Protein AF-A0AAW0HVF6-F1 (afdb_monomer_lite)

Radius of gyration: 70.07 Å; chains: 1; bounding box: 119×66×220 Å

InterPro domains:
  IPR039341 Cilia- and flagella-associated protein 99 [PTHR34649] (1-252)

Structure (mmCIF, N/CA/C/O backbone):
data_AF-A0AAW0HVF6-F1
#
_entry.id   AF-A0AAW0HVF6-F1
#
loop_
_atom_site.group_PDB
_atom_site.id
_atom_site.type_symbol
_atom_site.label_atom_id
_atom_site.label_alt_id
_atom_site.label_comp_id
_atom_site.label_asym_id
_atom_site.label_entity_id
_atom_site.label_seq_id
_atom_site.pdbx_PDB_ins_code
_atom_site.Cartn_x
_atom_site.Cartn_y
_atom_site.Cartn_z
_atom_site.occupancy
_atom_site.B_iso_or_equiv
_atom_site.auth_seq_id
_atom_site.auth_comp_id
_atom_site.auth_asym_id
_atom_site.auth_atom_id
_atom_site.pdbx_PDB_model_num
ATOM 1 N N . MET A 1 1 ? -66.144 9.050 128.303 1.00 59.97 1 MET A N 1
ATOM 2 C CA . MET A 1 1 ? -66.625 10.059 127.330 1.00 59.97 1 MET A CA 1
ATOM 3 C C . MET A 1 1 ? -65.472 10.768 126.613 1.00 59.97 1 MET A C 1
ATOM 5 O O . MET A 1 1 ? -65.444 10.708 125.393 1.00 59.97 1 MET A O 1
ATOM 9 N N . LEU A 1 2 ? -64.488 11.351 127.316 1.00 61.81 2 LEU A N 1
ATOM 10 C CA . LEU A 1 2 ? -63.372 12.099 126.693 1.00 61.81 2 LEU A CA 1
ATOM 11 C C . LEU A 1 2 ? -62.472 11.258 125.759 1.00 61.81 2 LEU A C 1
ATOM 13 O O . LEU A 1 2 ? -62.204 11.670 124.636 1.00 61.81 2 LEU A O 1
ATOM 17 N N . GLN A 1 3 ? -62.132 10.023 126.143 1.00 63.91 3 GLN A N 1
ATOM 18 C CA . GLN A 1 3 ? -61.304 9.119 125.321 1.00 63.91 3 GLN A CA 1
ATOM 19 C C . GLN A 1 3 ? -61.945 8.713 123.977 1.00 63.91 3 GLN A C 1
ATOM 21 O O . GLN A 1 3 ? -61.245 8.320 123.051 1.00 63.91 3 GLN A O 1
ATOM 26 N N . CYS A 1 4 ? -63.276 8.777 123.848 1.00 67.44 4 CYS A N 1
ATOM 27 C CA . CYS A 1 4 ? -63.966 8.465 122.590 1.00 67.44 4 CYS A CA 1
ATOM 28 C C . CYS A 1 4 ? -63.960 9.654 121.618 1.00 67.44 4 CYS A C 1
ATOM 30 O O . CYS A 1 4 ? -63.909 9.451 120.40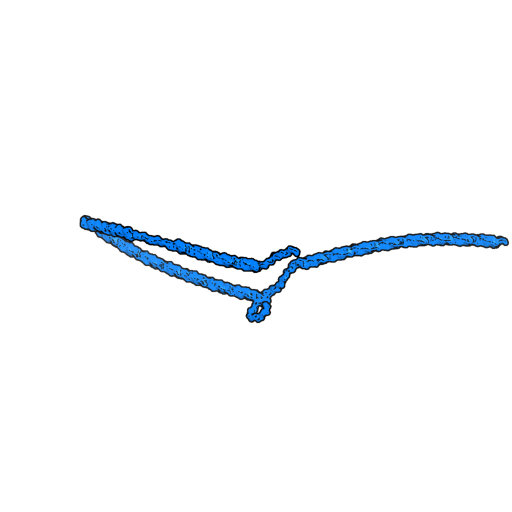9 1.00 67.44 4 CYS A O 1
ATOM 32 N N . ALA A 1 5 ? -63.998 10.886 122.135 1.00 73.81 5 ALA A N 1
ATOM 33 C CA . ALA A 1 5 ? -63.965 12.099 121.322 1.00 73.81 5 ALA A CA 1
ATOM 34 C C . ALA A 1 5 ? -62.567 12.353 120.732 1.00 73.81 5 ALA A C 1
ATOM 36 O O . ALA A 1 5 ? -62.448 12.702 119.561 1.00 73.81 5 ALA A O 1
ATOM 37 N N . GLU A 1 6 ? -61.509 12.106 121.509 1.00 78.62 6 GLU A N 1
ATOM 38 C CA . GLU A 1 6 ? -60.122 12.219 121.036 1.00 78.62 6 GLU A CA 1
ATOM 39 C C . GLU A 1 6 ? -59.799 11.208 119.929 1.00 78.62 6 GLU A C 1
ATOM 41 O O . GLU A 1 6 ? -59.192 11.583 118.927 1.00 78.62 6 GLU A O 1
ATOM 46 N N . ARG A 1 7 ? -60.275 9.960 120.056 1.00 78.56 7 ARG A N 1
ATOM 47 C CA . ARG A 1 7 ? -60.130 8.934 119.009 1.00 78.56 7 ARG A CA 1
ATOM 48 C C . ARG A 1 7 ? -60.806 9.346 117.704 1.00 78.56 7 ARG A C 1
ATOM 50 O O . ARG A 1 7 ? -60.176 9.274 116.660 1.00 78.56 7 ARG A O 1
ATOM 57 N N . ARG A 1 8 ? -62.033 9.876 117.762 1.00 79.06 8 ARG A N 1
ATOM 58 C CA . ARG A 1 8 ? -62.739 10.381 116.570 1.00 79.06 8 ARG A CA 1
ATOM 59 C C . ARG A 1 8 ? -62.015 11.547 115.902 1.00 79.06 8 ARG A C 1
ATOM 61 O O . ARG A 1 8 ? -61.931 11.599 114.682 1.00 79.06 8 ARG A O 1
ATOM 68 N N . LEU A 1 9 ? -61.457 12.467 116.689 1.00 83.06 9 LEU A N 1
ATOM 69 C CA . LEU A 1 9 ? -60.688 13.587 116.147 1.00 83.06 9 LEU A CA 1
ATOM 70 C C . LEU A 1 9 ? -59.375 13.121 115.493 1.00 83.06 9 LEU A C 1
ATOM 72 O O . LEU A 1 9 ? -58.956 13.683 114.483 1.00 83.06 9 LEU A O 1
ATOM 76 N N . GLN A 1 10 ? -58.716 12.108 116.060 1.00 81.94 10 GLN A N 1
ATOM 77 C CA . GLN A 1 10 ? -57.526 11.482 115.474 1.00 81.94 10 GLN A CA 1
ATOM 78 C C . GLN A 1 10 ? -57.870 10.723 114.184 1.00 81.94 10 GLN A C 1
ATOM 80 O O . GLN A 1 10 ? -57.175 10.883 113.183 1.00 81.94 10 GLN A O 1
ATOM 85 N N . GLU A 1 11 ? -58.977 9.980 114.176 1.00 83.69 11 GLU A N 1
ATOM 86 C CA . GLU A 1 11 ? -59.510 9.297 112.993 1.00 83.69 11 GLU A CA 1
ATOM 87 C C . GLU A 1 11 ? -59.82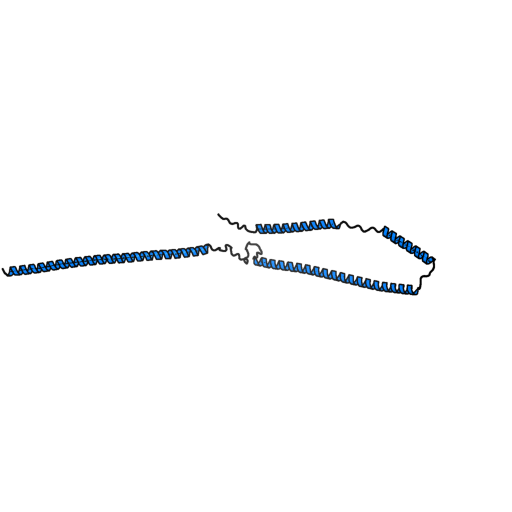8 10.297 111.870 1.00 83.69 11 GLU A C 1
ATOM 89 O O . GLU A 1 11 ? -59.362 10.120 110.748 1.00 83.69 11 GLU A O 1
ATOM 94 N N . GLU A 1 12 ? -60.523 11.402 112.160 1.00 83.00 12 GLU A N 1
ATOM 95 C CA . GLU A 1 12 ? -60.821 12.446 1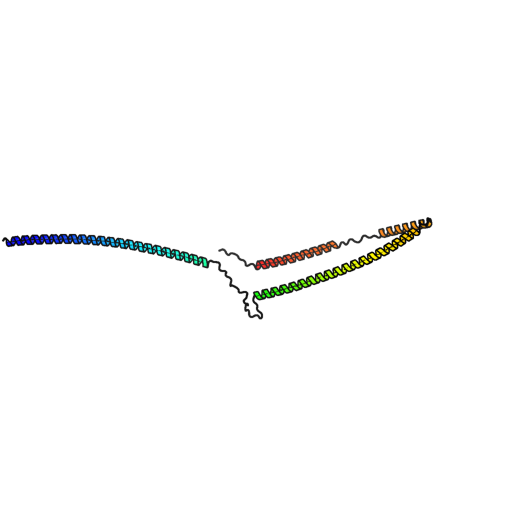11.169 1.00 83.00 12 GLU A CA 1
ATOM 96 C C . GLU A 1 12 ? -59.568 13.120 110.595 1.00 83.00 12 GLU A C 1
ATOM 98 O O . GLU A 1 12 ? -59.535 13.431 109.404 1.00 83.00 12 GLU A O 1
ATOM 103 N N . LYS A 1 13 ? -58.532 13.352 111.412 1.00 86.38 13 LYS A N 1
ATOM 104 C CA . LYS A 1 13 ? -57.246 13.888 110.932 1.00 86.38 13 LYS A CA 1
ATOM 105 C C . LYS A 1 13 ? -56.540 12.891 110.016 1.00 86.38 13 LYS A C 1
ATOM 107 O O . LYS A 1 13 ? -56.166 13.263 108.909 1.00 86.38 13 LYS A O 1
ATOM 112 N N . SER A 1 14 ? -56.471 11.621 110.418 1.00 86.62 14 SER A N 1
ATOM 113 C CA . SER A 1 14 ? -55.876 10.558 109.598 1.00 86.62 14 SER A CA 1
ATOM 114 C C . SER A 1 14 ? -56.627 10.337 108.277 1.00 86.62 14 SER A C 1
ATOM 116 O O . SER A 1 14 ? -56.009 10.124 107.237 1.00 86.62 14 SER A O 1
ATOM 118 N N . LEU A 1 15 ? -57.960 10.464 108.281 1.00 86.94 15 LEU A N 1
ATOM 119 C CA . LEU A 1 15 ? -58.792 10.383 107.080 1.00 86.94 15 LEU A CA 1
ATOM 120 C C . LEU A 1 15 ? -58.554 11.568 106.139 1.00 86.94 15 LEU A C 1
ATOM 122 O O . LEU A 1 15 ? -58.486 11.375 104.927 1.00 86.94 15 LEU A O 1
ATOM 126 N N . LYS A 1 16 ? -58.409 12.788 106.672 1.00 87.88 16 LYS A N 1
ATOM 127 C CA . LYS A 1 16 ? -58.081 13.979 105.871 1.00 87.88 16 LYS A CA 1
ATOM 128 C C . LYS A 1 16 ? -56.696 13.865 105.239 1.00 87.88 16 LYS A C 1
ATOM 130 O O . LYS A 1 16 ? -56.579 14.076 104.037 1.00 87.88 16 LYS A O 1
ATOM 135 N N . GLU A 1 17 ? -55.695 13.444 106.008 1.00 89.75 17 GLU A N 1
ATOM 136 C CA . GLU A 1 17 ? -54.340 13.179 105.505 1.00 89.75 17 GLU A CA 1
ATOM 137 C C . GLU A 1 17 ? -54.350 12.104 104.407 1.00 89.75 17 GLU A C 1
ATOM 139 O O . GLU A 1 17 ? -53.721 12.274 103.365 1.00 89.75 17 GLU A O 1
ATOM 144 N N . LEU A 1 18 ? -55.129 11.029 104.579 1.00 92.25 18 LEU A N 1
ATOM 145 C CA . LEU A 1 18 ? -55.282 9.989 103.560 1.00 92.25 18 LEU A CA 1
ATOM 146 C C . LEU A 1 18 ? -55.931 10.531 102.275 1.00 92.25 18 LEU A C 1
ATOM 148 O O . LEU A 1 18 ? -55.489 10.213 101.173 1.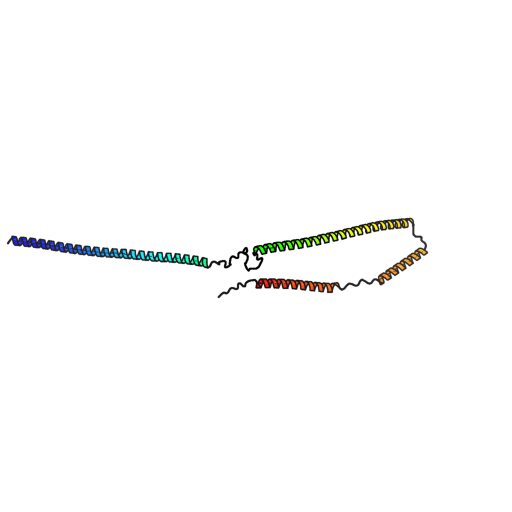00 92.25 18 LEU A O 1
ATOM 152 N N . VAL A 1 19 ? -56.962 11.372 102.391 1.00 90.88 19 VAL A N 1
ATOM 153 C CA . VAL A 1 19 ? -57.616 12.012 101.237 1.00 90.88 19 VAL A CA 1
ATOM 154 C C . VAL A 1 19 ? -56.672 12.987 100.528 1.00 90.88 19 VAL A C 1
ATOM 156 O O . VAL A 1 19 ? -56.647 13.027 99.296 1.00 90.88 19 VAL A O 1
ATOM 159 N N . GLU A 1 20 ? -55.874 13.755 101.267 1.00 90.56 20 GLU A N 1
ATOM 160 C CA . GLU A 1 20 ? -54.848 14.636 100.701 1.00 90.56 20 GLU A CA 1
ATOM 161 C C . GLU A 1 20 ? -53.781 13.831 99.947 1.00 90.56 20 GLU A C 1
ATOM 163 O O . GLU A 1 20 ? -53.524 14.127 98.779 1.00 90.56 20 GLU A O 1
ATOM 168 N N . GLN A 1 21 ? -53.281 12.732 100.522 1.00 92.69 21 GLN A N 1
ATOM 169 C CA . GLN A 1 21 ? -52.354 11.806 99.855 1.00 92.69 21 GLN A CA 1
ATOM 170 C C . GLN A 1 21 ? -52.957 11.187 98.582 1.00 92.69 21 GLN A C 1
ATOM 172 O O . GLN A 1 21 ? -52.296 11.094 97.542 1.00 92.69 21 GLN A O 1
ATOM 177 N N . VAL A 1 22 ? -54.235 10.793 98.605 1.00 94.50 22 VAL A N 1
ATOM 178 C CA . VAL A 1 22 ? -54.933 10.281 97.411 1.00 94.50 22 VAL A CA 1
ATOM 179 C C . VAL A 1 22 ? -55.060 11.370 96.338 1.00 94.50 22 VAL A C 1
ATOM 181 O O . VAL A 1 22 ? -54.849 11.113 95.153 1.00 94.50 22 VAL A O 1
ATOM 184 N N . ASN A 1 23 ? -55.349 12.611 96.718 1.00 92.69 23 ASN A N 1
ATOM 185 C CA . ASN A 1 23 ? -55.435 13.715 95.764 1.00 92.69 23 ASN A CA 1
ATOM 186 C C . ASN A 1 23 ? -54.067 14.085 95.170 1.00 92.69 23 ASN A C 1
ATOM 188 O O . ASN A 1 23 ? -53.967 14.364 93.972 1.00 92.69 23 ASN A O 1
ATOM 192 N N . GLU A 1 24 ? -53.005 14.074 95.972 1.00 93.44 24 GLU A N 1
ATOM 193 C CA . GLU A 1 24 ? -51.631 14.290 95.510 1.00 93.44 24 GLU A CA 1
ATOM 194 C C . GLU A 1 24 ? -51.176 13.184 94.561 1.00 93.44 24 GLU A C 1
ATOM 196 O O . GLU A 1 24 ? -50.668 13.475 93.476 1.00 93.44 24 GLU A O 1
ATOM 201 N N . THR A 1 25 ? -51.436 11.917 94.894 1.00 93.38 25 THR A N 1
ATOM 202 C CA . THR A 1 25 ? -51.132 10.789 94.000 1.00 93.38 25 THR A CA 1
ATOM 203 C C . THR A 1 25 ? -51.906 10.887 92.686 1.00 93.38 25 THR A C 1
ATOM 205 O O . THR A 1 25 ? -51.307 10.724 91.625 1.00 93.38 25 THR A O 1
ATOM 208 N N . GLN A 1 26 ? -53.189 11.263 92.700 1.00 94.31 26 GLN A N 1
ATOM 209 C CA . GLN A 1 26 ? -53.958 11.499 91.470 1.00 94.31 26 GLN A CA 1
ATOM 210 C C . GLN A 1 26 ? -53.391 12.647 90.619 1.00 94.31 26 GLN A C 1
ATOM 212 O O . GLN A 1 26 ? -53.315 12.525 89.392 1.00 94.31 26 GLN A O 1
ATOM 217 N N . LYS A 1 27 ? -52.970 13.761 91.235 1.00 95.12 27 LYS A N 1
ATOM 218 C CA . LYS A 1 27 ? -52.301 14.868 90.525 1.00 95.12 27 LYS A CA 1
ATOM 219 C C . LYS A 1 27 ? -50.977 14.404 89.915 1.00 95.12 27 LYS A C 1
ATOM 221 O O . LYS A 1 27 ? -50.725 14.667 88.739 1.00 95.12 27 LYS A O 1
ATOM 226 N N . ASN A 1 28 ? -50.180 13.655 90.672 1.00 94.56 28 ASN A N 1
ATOM 227 C CA . ASN A 1 28 ? -48.904 13.108 90.218 1.00 94.56 28 ASN A CA 1
ATOM 228 C C . ASN A 1 28 ? -49.088 12.130 89.050 1.00 94.56 28 ASN A C 1
ATOM 230 O O . ASN A 1 28 ? -48.359 12.216 88.062 1.00 94.56 28 ASN A O 1
ATOM 234 N N . VAL A 1 29 ? -50.113 11.273 89.100 1.00 96.00 29 VAL A N 1
ATOM 235 C CA . VAL A 1 29 ? -50.480 10.371 87.998 1.00 96.00 29 VAL A CA 1
ATOM 236 C C . VAL A 1 29 ? -50.870 11.159 86.747 1.00 96.00 29 VAL A C 1
ATOM 238 O O . VAL A 1 29 ? -50.365 10.860 85.667 1.00 96.00 29 VAL A O 1
ATOM 241 N N . LYS A 1 30 ? -51.699 12.206 86.864 1.00 95.69 30 LYS A N 1
ATOM 242 C CA . LYS A 1 30 ? -52.070 13.060 85.717 1.00 95.69 30 LYS A CA 1
ATOM 243 C C . LYS A 1 30 ? -50.853 13.753 85.097 1.00 95.69 30 LYS A C 1
ATOM 245 O O . LYS A 1 30 ? -50.715 13.790 83.875 1.00 95.69 30 LYS A O 1
ATOM 250 N N . VAL A 1 31 ? -49.941 14.265 85.925 1.00 96.00 31 VAL A N 1
ATOM 251 C CA . VAL A 1 31 ? -48.692 14.883 85.453 1.00 96.00 31 VAL A CA 1
ATOM 252 C C . VAL A 1 31 ? -47.796 13.851 84.761 1.00 96.00 31 VAL A C 1
ATOM 254 O O . VAL A 1 31 ? -47.256 14.142 83.693 1.00 96.00 31 VAL A O 1
ATOM 257 N N . ALA A 1 32 ? -47.664 12.642 85.314 1.00 95.88 32 ALA A N 1
ATOM 258 C CA . ALA A 1 32 ? -46.906 11.554 84.701 1.00 95.88 32 ALA A CA 1
ATOM 259 C C . ALA A 1 32 ? -47.503 11.129 83.348 1.00 95.88 32 ALA A C 1
ATOM 261 O O . ALA A 1 32 ? -46.766 10.989 82.373 1.00 95.88 32 ALA A O 1
ATOM 262 N N . GLN A 1 33 ? -48.832 11.015 83.252 1.00 95.31 33 GLN A N 1
ATOM 263 C CA . GLN A 1 33 ? -49.533 10.725 81.997 1.00 95.31 33 GLN A CA 1
ATOM 264 C C . GLN A 1 33 ? -49.291 11.812 80.944 1.00 95.31 33 GLN A C 1
ATOM 266 O O . GLN A 1 33 ? -48.969 11.499 79.799 1.00 95.31 33 GLN A O 1
ATOM 271 N N . MET A 1 34 ? -49.380 13.091 81.319 1.00 95.94 34 MET A N 1
ATOM 272 C CA . MET A 1 34 ? -49.142 14.189 80.380 1.00 95.94 34 MET A CA 1
ATOM 273 C C . MET A 1 34 ? -47.686 14.227 79.892 1.00 95.94 34 MET A C 1
ATOM 275 O O . MET A 1 34 ? -47.446 14.449 78.706 1.00 95.94 34 MET A O 1
ATOM 279 N N . LYS A 1 35 ? -46.711 13.973 80.777 1.00 96.38 35 LYS A N 1
ATOM 280 C CA . LYS A 1 35 ? -45.292 13.847 80.400 1.00 96.38 35 LYS A CA 1
ATOM 281 C C . LYS A 1 35 ? -45.066 12.674 79.443 1.00 96.38 35 LYS A C 1
ATOM 283 O O . LYS A 1 35 ? -44.365 12.837 78.451 1.00 96.38 35 LYS A O 1
ATOM 288 N N . LEU A 1 36 ? -45.709 11.533 79.692 1.00 97.00 36 LEU A N 1
ATOM 289 C CA . LEU A 1 36 ? -45.632 10.353 78.830 1.00 97.00 36 LEU A CA 1
ATOM 290 C C . LEU A 1 36 ? -46.197 10.625 77.428 1.00 97.00 36 LEU A C 1
ATOM 292 O O . LEU A 1 36 ? -45.571 10.261 76.438 1.00 97.00 36 LEU A O 1
ATOM 296 N N . VAL A 1 37 ? -47.357 11.282 77.327 1.00 96.75 37 VAL A N 1
ATOM 297 C CA . VAL A 1 37 ? -47.957 11.631 76.028 1.00 96.75 37 VAL A CA 1
ATOM 298 C C . VAL A 1 37 ? -47.069 12.605 75.255 1.00 96.75 37 VAL A C 1
ATOM 300 O O . VAL A 1 37 ? -46.824 12.377 74.074 1.00 96.75 37 VAL A O 1
ATOM 303 N N . LYS A 1 38 ? -46.538 13.644 75.913 1.00 96.75 38 LYS A N 1
ATOM 304 C CA . LYS A 1 38 ? -45.605 14.592 75.280 1.00 96.75 38 LYS A CA 1
ATOM 305 C C . LYS A 1 38 ? -44.322 13.906 74.810 1.00 96.75 38 LYS A C 1
ATOM 307 O O . LYS A 1 38 ? -43.920 14.120 73.675 1.00 96.75 38 LYS A O 1
ATOM 312 N N . GLY A 1 39 ? -43.743 13.027 75.632 1.00 97.06 39 GLY A N 1
ATOM 313 C CA . GLY A 1 39 ? -42.573 12.235 75.247 1.00 97.06 39 GLY A CA 1
ATOM 314 C C . GLY A 1 39 ? -42.855 11.328 74.047 1.00 97.06 39 GLY A C 1
ATOM 315 O O . GLY A 1 39 ? -42.085 11.311 73.098 1.00 97.06 39 GLY A O 1
ATOM 316 N N . ARG A 1 40 ? -44.006 10.639 74.019 1.00 96.50 40 ARG A N 1
ATOM 317 C CA . ARG A 1 40 ? -44.421 9.836 72.853 1.00 96.50 40 ARG A CA 1
ATOM 318 C C . ARG A 1 40 ? -44.588 10.683 71.591 1.00 96.50 40 ARG A C 1
ATOM 320 O O . ARG A 1 40 ? -44.195 10.239 70.523 1.00 96.50 40 ARG A O 1
ATOM 327 N N . GLN A 1 41 ? -45.170 11.878 71.703 1.00 96.88 41 GLN A N 1
ATOM 328 C CA . GLN A 1 41 ? -45.327 12.789 70.565 1.00 96.88 41 GLN A CA 1
ATOM 329 C C . GLN A 1 41 ? -43.976 13.265 70.024 1.00 96.88 41 GLN A C 1
ATOM 331 O O . GLN A 1 41 ? -43.798 13.264 68.811 1.00 96.88 41 GLN A O 1
ATOM 336 N N . GLN A 1 42 ? -43.033 13.613 70.905 1.00 97.12 42 GLN A N 1
ATOM 337 C CA . GLN A 1 42 ? -41.667 13.990 70.524 1.00 97.12 42 GLN A CA 1
ATOM 338 C C . GLN A 1 42 ? -40.952 12.839 69.811 1.00 97.12 42 GLN A C 1
ATOM 340 O O . GLN A 1 42 ? -40.481 13.026 68.698 1.00 97.12 42 GLN A O 1
ATOM 345 N N . ILE A 1 43 ? -41.000 11.626 70.374 1.00 97.38 43 ILE A N 1
ATOM 346 C CA . ILE A 1 43 ? -40.404 10.432 69.752 1.00 97.38 43 ILE A CA 1
ATOM 347 C C . ILE A 1 43 ? -40.999 10.179 68.361 1.00 97.38 43 ILE A C 1
ATOM 349 O O . ILE A 1 43 ? -40.278 9.878 67.419 1.00 97.38 43 ILE A O 1
ATOM 353 N N . VAL A 1 44 ? -42.320 10.305 68.199 1.00 97.94 44 VAL A N 1
ATOM 354 C CA . VAL A 1 44 ? -42.955 10.125 66.884 1.00 97.94 44 VAL A CA 1
ATOM 355 C C . VAL A 1 44 ? -42.505 11.202 65.895 1.00 97.94 44 VAL A C 1
ATOM 357 O O . VAL A 1 44 ? -42.307 10.885 64.727 1.00 97.94 44 VAL A O 1
ATOM 360 N N . GLN A 1 45 ? -42.342 12.453 66.330 1.00 97.19 45 GLN A N 1
ATOM 361 C CA . GLN A 1 45 ? -41.844 13.530 65.469 1.00 97.19 45 GLN A CA 1
ATOM 362 C C . GLN A 1 45 ? -40.402 13.272 65.024 1.00 97.19 45 GLN A C 1
ATOM 364 O O . GLN A 1 45 ? -40.142 13.313 63.825 1.00 97.19 45 GLN A O 1
ATOM 369 N N . GLU A 1 46 ? -39.519 12.905 65.952 1.00 97.44 46 GLU A N 1
ATOM 370 C CA . GLU A 1 46 ? -38.123 12.549 65.665 1.00 97.44 46 GLU A CA 1
ATOM 371 C C . GLU A 1 46 ? -38.044 11.373 64.679 1.00 97.44 46 GLU A C 1
ATOM 373 O O . GLU A 1 46 ? -37.419 11.483 63.628 1.00 97.44 46 GLU A O 1
ATOM 378 N N . VAL A 1 47 ? -38.787 10.286 64.926 1.00 98.12 47 VAL A N 1
ATOM 379 C CA . VAL A 1 47 ? -38.825 9.120 64.023 1.00 98.12 47 VAL A CA 1
ATOM 380 C C . VAL A 1 47 ? -39.377 9.486 62.640 1.00 98.12 47 VAL A C 1
ATOM 382 O O . VAL A 1 47 ? -38.922 8.960 61.623 1.00 98.12 47 VAL A O 1
ATOM 385 N N . MET A 1 48 ? -40.362 10.384 62.566 1.00 97.06 48 MET A N 1
ATOM 386 C CA . MET A 1 48 ? -40.907 10.860 61.292 1.00 97.06 48 MET A CA 1
ATOM 387 C C . MET A 1 48 ? -39.893 11.702 60.512 1.00 97.06 48 MET A C 1
ATOM 389 O O . MET A 1 48 ? -39.832 11.589 59.286 1.00 97.06 48 MET A O 1
ATOM 393 N N . GLU A 1 49 ? -39.116 12.542 61.190 1.00 97.19 49 GLU A N 1
ATOM 394 C CA . GLU A 1 49 ? -38.049 13.345 60.585 1.00 97.19 49 GLU A CA 1
ATOM 395 C C . GLU A 1 49 ? -36.903 12.454 60.098 1.00 97.19 49 GLU A C 1
ATOM 397 O O . GLU A 1 49 ? -36.561 12.505 58.916 1.00 97.19 49 GLU A O 1
ATOM 402 N N . GLU A 1 50 ? -36.420 11.535 60.935 1.00 97.25 50 GLU A N 1
ATOM 403 C CA . GLU A 1 50 ? -35.407 10.541 60.564 1.00 97.25 50 GLU A CA 1
ATOM 404 C C . GLU A 1 50 ? -35.857 9.683 59.374 1.00 97.25 50 GLU A C 1
ATOM 406 O O . GLU A 1 50 ? -35.105 9.469 58.421 1.00 97.25 50 GLU A O 1
ATOM 411 N N . SER A 1 51 ? -37.113 9.224 59.379 1.00 97.31 51 SER A N 1
ATOM 412 C CA . SER A 1 51 ? -37.677 8.443 58.276 1.00 97.31 51 SER A CA 1
ATOM 413 C C . SER A 1 51 ? -37.716 9.240 56.969 1.00 97.31 51 SER A C 1
ATOM 415 O O . SER A 1 51 ? -37.377 8.707 55.907 1.00 97.31 51 SER A O 1
ATOM 417 N N . ARG A 1 52 ? -38.078 10.529 57.030 1.00 97.56 52 ARG A N 1
ATOM 418 C CA . ARG A 1 52 ? -38.069 11.423 55.863 1.00 97.56 52 ARG A CA 1
ATOM 419 C C . ARG A 1 52 ? -36.656 11.650 55.338 1.00 97.56 52 ARG A C 1
ATOM 421 O O . ARG A 1 52 ? -36.462 11.575 54.126 1.00 97.56 52 ARG A O 1
ATOM 428 N N . GLU A 1 53 ? -35.685 11.887 56.214 1.00 97.44 53 GLU A N 1
ATOM 429 C CA . GLU A 1 53 ? -34.284 12.059 55.821 1.00 97.44 53 GLU A CA 1
ATOM 430 C C . GLU A 1 53 ? -33.715 10.797 55.168 1.00 97.44 53 GLU A C 1
ATOM 432 O O . GLU A 1 53 ? -33.082 10.874 54.115 1.00 97.44 53 GLU A O 1
ATOM 437 N N . LEU A 1 54 ? -33.965 9.621 55.751 1.00 97.75 54 LEU A N 1
ATOM 438 C CA . LEU A 1 54 ? -33.524 8.347 55.182 1.00 97.75 54 LEU A CA 1
ATOM 439 C C . LEU A 1 54 ? -34.133 8.109 53.797 1.00 97.75 54 LEU A C 1
ATOM 441 O O . LEU A 1 54 ? -33.426 7.691 52.876 1.00 97.75 54 LEU A O 1
ATOM 445 N N . LEU A 1 55 ? -35.421 8.419 53.623 1.00 97.56 55 LEU A N 1
ATOM 446 C CA . LEU A 1 55 ? -36.091 8.311 52.329 1.00 97.56 55 LEU A CA 1
ATOM 447 C C . LEU A 1 55 ? -35.490 9.275 51.296 1.00 97.56 55 LEU A C 1
ATOM 449 O O . LEU A 1 55 ? -35.258 8.880 50.151 1.00 97.56 55 LEU A O 1
ATOM 453 N N . GLN A 1 56 ? -35.205 10.518 51.690 1.00 97.88 56 GLN A N 1
ATOM 454 C CA . GLN A 1 56 ? -34.566 11.505 50.817 1.00 97.88 56 GLN A CA 1
ATOM 455 C C . GLN A 1 56 ? -33.172 11.046 50.387 1.00 97.88 56 GLN A C 1
ATOM 457 O O . GLN A 1 56 ? -32.932 10.939 49.182 1.00 97.88 56 GLN A O 1
ATOM 462 N N . ARG A 1 57 ? -32.315 10.659 51.340 1.00 97.81 57 ARG A N 1
ATOM 463 C CA . ARG A 1 57 ? -30.964 10.136 51.072 1.00 97.81 57 ARG A CA 1
ATOM 464 C C . ARG A 1 57 ? -30.997 8.921 50.146 1.00 97.81 57 ARG A C 1
ATOM 466 O O . ARG A 1 57 ? -30.232 8.851 49.189 1.00 97.81 57 ARG A O 1
ATOM 473 N N . SER A 1 58 ? -31.921 7.987 50.380 1.00 97.44 58 SER A N 1
ATOM 474 C CA . SER A 1 58 ? -32.112 6.824 49.505 1.00 97.44 58 SER A CA 1
ATOM 475 C C . SER A 1 58 ? -32.509 7.237 48.082 1.00 97.44 58 SER A C 1
ATOM 477 O O . SER A 1 58 ? -31.962 6.718 47.107 1.00 97.44 58 SER A O 1
ATOM 479 N N . SER A 1 59 ? -33.414 8.212 47.945 1.00 97.06 59 SER A N 1
ATOM 480 C CA . SER A 1 59 ? -33.854 8.707 46.637 1.00 97.06 59 SER A CA 1
ATOM 481 C C . SER A 1 59 ? -32.750 9.438 45.866 1.00 97.06 59 SER A C 1
ATOM 483 O O . SER A 1 59 ? -32.704 9.364 44.637 1.00 97.06 59 SER A O 1
ATOM 485 N N . GLU A 1 60 ? -31.863 10.143 46.566 1.00 97.88 60 GLU A N 1
ATOM 486 C CA . GLU A 1 60 ? -30.720 10.849 45.988 1.00 97.88 60 GLU A CA 1
ATOM 487 C C . GLU A 1 60 ? -29.648 9.862 45.535 1.00 97.88 60 GLU A C 1
ATOM 489 O O . GLU A 1 60 ? -29.261 9.892 44.366 1.00 97.88 60 GLU A O 1
ATOM 494 N N . ALA A 1 61 ? -29.287 8.903 46.390 1.00 97.88 61 ALA A N 1
ATOM 495 C CA . ALA A 1 61 ? -28.357 7.832 46.046 1.00 97.88 61 ALA A CA 1
ATOM 496 C C . ALA A 1 61 ? -28.828 7.036 44.814 1.00 97.88 61 ALA A C 1
ATOM 498 O O . ALA A 1 61 ? -28.050 6.780 43.895 1.00 97.88 61 ALA A O 1
ATOM 499 N N . ALA A 1 62 ? -30.125 6.716 44.729 1.00 97.94 62 ALA A N 1
ATOM 500 C CA . ALA A 1 62 ? -30.692 6.032 43.565 1.00 97.94 62 ALA A CA 1
ATOM 501 C C . ALA A 1 62 ? -30.615 6.878 42.276 1.00 97.94 62 ALA A C 1
ATOM 503 O O . ALA A 1 62 ? -30.404 6.345 41.182 1.00 97.94 62 ALA A O 1
ATOM 504 N N . LYS A 1 63 ? -30.777 8.206 42.374 1.00 97.88 63 LYS A N 1
ATOM 505 C CA . LYS A 1 63 ? -30.625 9.118 41.226 1.00 97.88 63 LYS A CA 1
ATOM 506 C C . LYS A 1 63 ? -29.172 9.199 40.769 1.00 97.88 63 LYS A C 1
ATOM 508 O O . LYS A 1 63 ? -28.932 9.203 39.563 1.00 97.88 63 LYS A O 1
ATOM 513 N N . GLU A 1 64 ? -28.224 9.267 41.696 1.00 97.88 64 GLU A N 1
ATOM 514 C CA . GLU A 1 64 ? -26.790 9.305 41.393 1.00 97.88 64 GLU A CA 1
ATOM 515 C C . GLU A 1 64 ? -26.314 8.006 40.747 1.00 97.88 64 GLU A C 1
ATOM 517 O O . GLU A 1 64 ? -25.687 8.050 39.690 1.00 97.88 64 GLU A O 1
ATOM 522 N N . GLU A 1 65 ? -26.709 6.853 41.287 1.00 97.94 65 GLU A N 1
ATOM 523 C CA . GLU A 1 65 ? -26.399 5.551 40.689 1.00 97.94 65 GLU A CA 1
ATOM 524 C C . GLU A 1 65 ? -26.972 5.447 39.265 1.00 97.94 65 GLU A C 1
ATOM 526 O O . GLU A 1 65 ? -26.302 4.990 38.335 1.00 97.94 65 GLU A O 1
ATOM 531 N N . LYS A 1 66 ? -28.205 5.929 39.049 1.00 97.62 66 LYS A N 1
ATOM 532 C CA . LYS A 1 66 ? -28.803 5.972 37.709 1.00 97.62 66 LYS A CA 1
ATOM 533 C C . LYS A 1 66 ? -28.019 6.881 36.757 1.00 97.62 66 LYS A C 1
ATOM 535 O O . LYS A 1 66 ? -27.854 6.513 35.597 1.00 97.62 66 LYS A O 1
ATOM 540 N N . ARG A 1 67 ? -27.529 8.040 37.217 1.00 98.06 67 ARG A N 1
ATOM 541 C CA . ARG A 1 67 ? -26.684 8.942 36.410 1.00 98.06 67 ARG A CA 1
ATOM 542 C C . ARG A 1 67 ? -25.378 8.261 36.010 1.00 98.06 67 ARG A C 1
ATOM 544 O O . ARG A 1 67 ? -25.091 8.195 34.820 1.00 98.06 67 ARG A O 1
ATOM 551 N N . GLN A 1 68 ? -24.678 7.658 36.970 1.00 98.25 68 GLN A N 1
ATOM 552 C CA . GLN A 1 68 ? -23.440 6.911 36.725 1.00 98.25 68 GLN A CA 1
ATOM 553 C C . GLN A 1 68 ? -23.655 5.762 35.729 1.00 98.25 68 GLN A C 1
ATOM 555 O O . GLN A 1 68 ? -22.874 5.583 34.796 1.00 98.25 68 GLN A O 1
ATOM 560 N N . ARG A 1 69 ? -24.758 5.010 35.863 1.00 98.12 69 ARG A N 1
ATOM 561 C CA . ARG A 1 69 ? -25.132 3.963 34.897 1.00 98.12 69 ARG A CA 1
ATOM 562 C C . ARG A 1 69 ? -25.374 4.526 33.498 1.00 98.12 69 ARG A C 1
ATOM 564 O O . ARG A 1 69 ? -24.909 3.938 32.527 1.00 98.12 69 ARG A O 1
ATOM 571 N N . CYS A 1 70 ? -26.092 5.642 33.378 1.00 97.44 70 CYS A N 1
ATOM 572 C CA . CYS A 1 70 ? -26.329 6.289 32.086 1.00 97.44 70 CYS A CA 1
ATOM 573 C C . CYS A 1 70 ? -25.024 6.769 31.435 1.00 97.44 70 CYS A C 1
ATOM 575 O O . CYS A 1 70 ? -24.848 6.580 30.234 1.00 97.44 70 CYS A O 1
ATOM 577 N N . GLU A 1 71 ? -24.110 7.350 32.214 1.00 97.88 71 GLU A N 1
ATOM 578 C CA . GLU A 1 71 ? -22.788 7.777 31.743 1.00 97.88 71 GLU A CA 1
ATOM 579 C C . GLU A 1 71 ? -21.960 6.589 31.245 1.00 97.88 71 GLU A C 1
ATOM 581 O O . GLU A 1 71 ? -21.420 6.634 30.139 1.00 97.88 71 GLU A O 1
ATOM 586 N N . LEU A 1 72 ? -21.933 5.490 32.002 1.00 97.88 72 LEU A N 1
ATOM 587 C CA . LEU A 1 72 ? -21.251 4.261 31.598 1.00 97.88 72 LEU A CA 1
ATOM 588 C C . LEU A 1 72 ? -21.846 3.673 30.310 1.00 97.88 72 LEU A C 1
ATOM 590 O O . LEU A 1 72 ? -21.109 3.301 29.399 1.00 97.88 72 LEU A O 1
ATOM 594 N N . ILE A 1 73 ? -23.177 3.623 30.197 1.00 97.50 73 ILE A N 1
ATOM 595 C CA . ILE A 1 73 ? -23.856 3.157 28.977 1.00 97.50 73 ILE A CA 1
ATOM 596 C C . ILE A 1 73 ? -23.504 4.057 27.786 1.00 97.50 73 ILE A C 1
ATOM 598 O O . ILE A 1 73 ? -23.278 3.550 26.687 1.00 97.50 73 ILE A O 1
ATOM 602 N N . ALA A 1 74 ? -23.440 5.376 27.981 1.00 96.44 74 ALA A N 1
ATOM 603 C CA . ALA A 1 74 ? -23.051 6.308 26.927 1.00 96.44 74 ALA A CA 1
ATOM 604 C C . ALA A 1 74 ? -21.604 6.070 26.462 1.00 96.44 74 ALA A C 1
ATOM 606 O O . ALA A 1 74 ? -21.351 6.053 25.257 1.00 96.44 74 ALA A O 1
ATOM 607 N N . GLN A 1 75 ? -20.676 5.818 27.392 1.00 96.31 75 GLN A N 1
ATOM 608 C CA . GLN A 1 75 ? -19.286 5.470 27.075 1.00 96.31 75 GLN A CA 1
ATOM 609 C C . GLN A 1 75 ? -19.186 4.150 26.300 1.00 96.31 75 GLN A C 1
ATOM 611 O O . GLN A 1 75 ? -18.507 4.097 25.276 1.00 96.31 75 GLN A O 1
ATOM 616 N N . LEU A 1 76 ? -19.899 3.103 26.733 1.00 95.62 76 LEU A N 1
ATOM 617 C CA . LEU A 1 76 ? -19.920 1.811 26.038 1.00 95.62 76 LEU A CA 1
ATOM 618 C C . LEU A 1 76 ? -20.464 1.947 24.613 1.00 95.62 76 LEU A C 1
ATOM 620 O O . LEU A 1 76 ? -19.819 1.499 23.670 1.00 95.62 76 LEU A O 1
ATOM 624 N N . ARG A 1 77 ? -21.584 2.655 24.429 1.00 94.56 77 ARG A N 1
ATOM 625 C CA . ARG A 1 77 ? -22.134 2.916 23.090 1.00 94.56 77 ARG A CA 1
ATOM 626 C C . ARG A 1 77 ? -21.179 3.720 22.212 1.00 94.56 77 ARG A C 1
ATOM 628 O O . ARG A 1 77 ? -21.100 3.461 21.014 1.00 94.56 77 ARG A O 1
ATOM 635 N N . ALA A 1 78 ? -20.454 4.688 22.774 1.00 93.94 78 ALA A N 1
ATOM 636 C CA . ALA A 1 78 ? -19.450 5.441 22.026 1.00 93.94 78 ALA A CA 1
ATOM 637 C C . ALA A 1 78 ? -18.323 4.526 21.518 1.00 93.94 78 ALA A C 1
ATOM 639 O O . ALA A 1 78 ? -17.888 4.676 20.381 1.00 93.94 78 ALA A O 1
ATOM 640 N N . LEU A 1 79 ? -17.893 3.548 22.320 1.00 89.12 79 LEU A N 1
ATOM 641 C CA . LEU A 1 79 ? -16.908 2.543 21.908 1.00 89.12 79 LEU A CA 1
ATOM 642 C C . LEU A 1 79 ? -17.472 1.554 20.877 1.00 89.12 79 LEU A C 1
ATOM 644 O O . LEU A 1 79 ? -16.786 1.217 19.920 1.00 89.12 79 LEU A O 1
ATOM 648 N N . GLU A 1 80 ? -18.721 1.116 21.026 1.00 87.50 80 GLU A N 1
ATOM 649 C CA . GLU A 1 80 ? -19.381 0.206 20.075 1.00 87.50 80 GLU A CA 1
ATOM 650 C C . GLU A 1 80 ? -19.623 0.854 18.705 1.00 87.50 80 GLU A C 1
ATOM 652 O O . GLU A 1 80 ? -19.518 0.197 17.669 1.00 87.50 80 GLU A O 1
ATOM 657 N N . THR A 1 81 ? -19.947 2.150 18.693 1.00 85.94 81 THR A N 1
ATOM 658 C CA . THR A 1 81 ? -20.201 2.927 17.468 1.00 85.94 81 THR A CA 1
ATOM 659 C C . THR A 1 81 ? -18.927 3.433 16.804 1.00 85.94 81 THR A C 1
ATOM 661 O O . THR A 1 81 ? -18.994 3.919 15.671 1.00 85.94 81 THR A O 1
ATOM 664 N N . GLN A 1 82 ? -17.761 3.299 17.450 1.00 84.06 82 GLN A N 1
ATOM 665 C CA . GLN A 1 82 ? -16.503 3.593 16.782 1.00 84.06 82 GLN A CA 1
ATOM 666 C C . GLN A 1 82 ? -16.369 2.701 15.543 1.00 84.06 82 GLN A C 1
ATOM 668 O O . GLN A 1 82 ? -16.527 1.479 15.635 1.00 84.06 82 GLN A O 1
ATOM 673 N N . PRO A 1 83 ? -16.055 3.283 14.372 1.00 78.69 83 PRO A N 1
ATOM 674 C CA . PRO A 1 83 ? -15.794 2.509 13.175 1.00 78.69 83 PRO A CA 1
ATOM 675 C C . PRO A 1 83 ? -14.528 1.680 13.398 1.00 78.69 83 PRO A C 1
ATOM 677 O O . PRO A 1 83 ? -13.403 2.129 13.180 1.00 78.69 83 PRO A O 1
ATOM 680 N N . THR A 1 84 ? -14.711 0.444 13.853 1.00 71.88 84 THR A N 1
ATOM 681 C CA . THR A 1 84 ? -13.638 -0.537 13.906 1.00 71.88 84 THR A CA 1
ATOM 682 C C . THR A 1 84 ? -13.231 -0.860 12.476 1.00 71.88 84 THR A C 1
ATOM 684 O O . THR A 1 84 ? -14.061 -1.030 11.578 1.00 71.88 84 THR A O 1
ATOM 687 N N . ARG A 1 85 ? -11.922 -0.905 12.227 1.00 73.12 85 ARG A N 1
ATOM 688 C CA . ARG A 1 85 ? -11.387 -1.284 10.922 1.00 73.12 85 ARG A CA 1
ATOM 689 C C . ARG A 1 85 ? -11.739 -2.761 10.706 1.00 73.12 85 ARG A C 1
ATOM 691 O O . ARG A 1 85 ? -11.025 -3.633 11.179 1.00 73.12 85 ARG A O 1
ATOM 698 N N . LYS A 1 86 ? -12.846 -3.045 10.009 1.00 69.38 86 LYS A N 1
ATOM 699 C CA . LYS A 1 86 ? -13.394 -4.400 9.754 1.00 69.38 86 LYS A CA 1
ATOM 700 C C . LYS A 1 86 ? -12.489 -5.307 8.896 1.00 69.38 86 LYS A C 1
ATOM 702 O O . LYS A 1 86 ? -12.928 -6.348 8.416 1.00 69.38 86 LYS A O 1
ATOM 707 N N . GLY A 1 87 ? -11.241 -4.913 8.656 1.00 73.81 87 GLY A N 1
ATOM 708 C CA . GLY A 1 87 ? -10.290 -5.687 7.873 1.00 73.81 87 GLY A CA 1
ATOM 709 C C . GLY A 1 87 ? -9.548 -6.683 8.753 1.00 73.81 87 GLY A C 1
ATOM 710 O O . GLY A 1 87 ? -8.979 -6.300 9.773 1.00 73.81 87 GLY A O 1
ATOM 711 N N . LYS A 1 88 ? -9.498 -7.948 8.325 1.00 76.69 88 LYS A N 1
ATOM 712 C CA . LYS A 1 88 ? -8.500 -8.896 8.834 1.00 76.69 88 LYS A CA 1
ATOM 713 C C . LYS A 1 88 ? -7.120 -8.290 8.565 1.00 76.69 88 LYS A C 1
ATOM 715 O O . LYS A 1 88 ? -6.863 -7.848 7.445 1.00 76.69 88 LYS A O 1
ATOM 720 N N . LEU A 1 89 ? -6.255 -8.233 9.576 1.00 76.75 89 LEU A N 1
ATOM 721 C CA . LEU A 1 89 ? -4.859 -7.856 9.375 1.00 76.75 89 LEU A CA 1
ATOM 722 C C . LEU A 1 89 ? -4.210 -8.968 8.547 1.00 76.75 89 LEU A C 1
ATOM 724 O O . LEU A 1 89 ? -3.919 -10.039 9.069 1.00 76.75 89 LEU A O 1
ATOM 728 N N . VAL A 1 90 ? -4.089 -8.749 7.238 1.00 82.25 90 VAL A N 1
ATOM 729 C CA . VAL A 1 90 ? -3.449 -9.713 6.343 1.00 82.25 90 VAL A CA 1
ATOM 730 C C . VAL A 1 90 ? -1.948 -9.543 6.489 1.00 82.25 90 VAL A C 1
ATOM 732 O O . VAL A 1 90 ? -1.396 -8.499 6.137 1.00 82.25 90 VAL A O 1
ATOM 735 N N . ASP A 1 91 ? -1.301 -10.574 7.010 1.00 88.56 91 ASP A N 1
ATOM 736 C CA . ASP A 1 91 ? 0.147 -10.653 7.039 1.00 88.56 91 ASP A CA 1
ATOM 737 C C . ASP A 1 91 ? 0.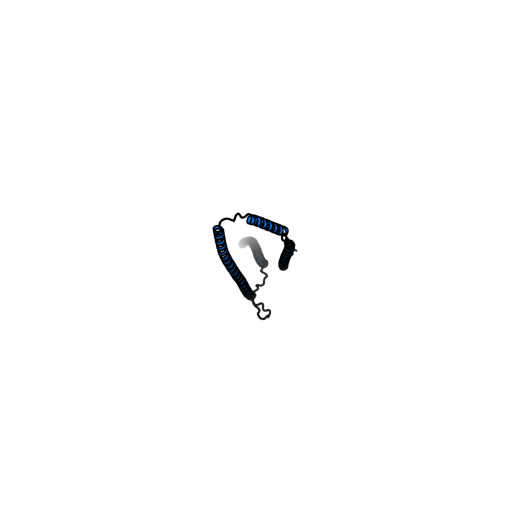658 -11.020 5.641 1.00 88.56 91 ASP A C 1
ATOM 739 O O . ASP A 1 91 ? 0.455 -12.127 5.151 1.00 88.56 91 ASP A O 1
ATOM 743 N N . LEU A 1 92 ? 1.298 -10.060 4.972 1.00 90.50 92 LEU A N 1
ATOM 744 C CA . LEU A 1 92 ? 1.841 -10.247 3.625 1.00 90.50 92 LEU A CA 1
ATOM 745 C C . LEU A 1 92 ? 3.132 -11.071 3.610 1.00 90.50 92 LEU A C 1
ATOM 747 O O . LEU A 1 92 ? 3.584 -11.436 2.523 1.00 90.50 92 LEU A O 1
ATOM 751 N N . THR A 1 93 ? 3.728 -11.315 4.782 1.00 89.88 93 THR A N 1
ATOM 752 C CA . THR A 1 93 ? 4.913 -12.166 4.942 1.00 89.88 93 THR A CA 1
ATOM 753 C C . THR A 1 93 ? 4.541 -13.641 5.056 1.00 89.88 93 THR A C 1
ATOM 755 O O . THR A 1 93 ? 5.385 -14.503 4.831 1.00 89.88 93 THR A O 1
ATOM 758 N N . GLN A 1 94 ? 3.270 -13.946 5.332 1.00 91.19 94 GLN A N 1
ATOM 759 C CA . GLN A 1 94 ? 2.796 -15.319 5.352 1.00 91.19 94 GLN A CA 1
ATOM 760 C C . GLN A 1 94 ? 2.659 -15.871 3.939 1.00 91.19 94 GLN A C 1
ATOM 762 O O . GLN A 1 94 ? 2.129 -15.230 3.025 1.00 91.19 94 GLN A O 1
ATOM 767 N N . ILE A 1 95 ? 3.141 -17.099 3.787 1.00 91.31 95 ILE A N 1
ATOM 768 C CA . ILE A 1 95 ? 2.916 -17.902 2.596 1.00 91.31 95 ILE A CA 1
ATOM 769 C C . ILE A 1 95 ? 1.445 -18.355 2.624 1.00 91.31 95 ILE A C 1
ATOM 771 O O . ILE A 1 95 ? 1.000 -18.857 3.658 1.00 91.31 95 ILE A O 1
ATOM 775 N N . PRO A 1 96 ? 0.674 -18.175 1.535 1.00 88.75 96 PRO A N 1
ATOM 776 C CA . PRO A 1 96 ? -0.764 -18.445 1.539 1.00 88.75 96 PRO A CA 1
ATOM 777 C C . PRO A 1 96 ? -1.181 -19.893 1.853 1.00 88.75 96 PRO A C 1
ATOM 779 O O . PRO A 1 96 ? -2.283 -20.093 2.360 1.00 88.75 96 PRO A O 1
ATOM 782 N N . GLY A 1 97 ? -0.332 -20.890 1.581 1.00 89.00 97 GLY A N 1
ATOM 783 C CA . GLY A 1 97 ? -0.565 -22.285 1.959 1.00 89.00 97 GLY A CA 1
ATOM 784 C C . GLY A 1 97 ? -1.605 -23.006 1.098 1.00 89.00 97 GLY A C 1
ATOM 785 O O . GLY A 1 97 ? -2.358 -23.826 1.621 1.00 89.00 97 GLY A O 1
ATOM 786 N N . TYR A 1 98 ? -1.675 -22.720 -0.205 1.00 88.38 98 TYR A N 1
ATOM 787 C CA . TYR A 1 98 ? -2.602 -23.384 -1.136 1.00 88.38 98 TYR A CA 1
ATOM 788 C C . TYR A 1 98 ? -2.135 -24.786 -1.576 1.00 88.38 98 TYR A C 1
ATOM 790 O O . TYR A 1 98 ? -2.868 -25.479 -2.283 1.00 88.38 98 TYR A O 1
ATOM 798 N N . GLY A 1 99 ? -0.946 -25.221 -1.148 1.00 88.12 99 GLY A N 1
ATOM 799 C CA . GLY A 1 99 ? -0.366 -26.523 -1.487 1.00 88.12 99 GLY A CA 1
ATOM 800 C C . GLY A 1 99 ? 0.321 -26.562 -2.855 1.00 88.12 99 GLY A C 1
ATOM 801 O O . GLY A 1 99 ? 0.561 -27.645 -3.383 1.00 88.12 99 GLY A O 1
ATOM 802 N N . LEU A 1 100 ? 0.626 -25.405 -3.441 1.00 86.94 100 LEU A N 1
ATOM 803 C CA . LEU A 1 100 ? 1.413 -25.297 -4.662 1.00 86.94 100 LEU A CA 1
ATOM 804 C C . LEU A 1 100 ? 2.908 -25.403 -4.332 1.00 86.94 100 LEU A C 1
ATOM 806 O O . LEU A 1 100 ? 3.404 -24.872 -3.335 1.00 86.94 100 LEU A O 1
ATOM 810 N N . GLU A 1 101 ? 3.660 -26.075 -5.195 1.00 82.69 101 GLU A N 1
ATOM 811 C CA . GLU A 1 101 ? 5.115 -26.102 -5.082 1.00 82.69 101 GLU A CA 1
ATOM 812 C C . GLU A 1 101 ? 5.687 -24.721 -5.440 1.00 82.69 101 GLU A C 1
ATOM 814 O O . GLU A 1 101 ? 5.407 -24.171 -6.506 1.00 82.69 101 GLU A O 1
ATOM 819 N N . GLY A 1 102 ? 6.492 -24.147 -4.541 1.00 86.31 102 GLY A N 1
ATOM 820 C CA . GLY A 1 102 ? 7.129 -22.843 -4.759 1.00 86.31 102 GLY A CA 1
ATOM 821 C C . GLY A 1 102 ? 6.263 -21.631 -4.410 1.00 86.31 102 GLY A C 1
ATOM 822 O O . GLY A 1 102 ? 6.513 -20.539 -4.928 1.00 86.31 102 GLY A O 1
ATOM 823 N N . GLU A 1 103 ? 5.263 -21.796 -3.542 1.00 90.44 103 GLU A N 1
ATOM 824 C CA . GLU A 1 103 ? 4.556 -20.655 -2.966 1.00 90.44 103 GLU A CA 1
ATOM 825 C C . GLU A 1 103 ? 5.515 -19.698 -2.265 1.00 90.44 103 GLU A C 1
ATOM 827 O O . GLU A 1 103 ? 6.471 -20.094 -1.601 1.00 90.44 103 GLU A O 1
ATOM 832 N N . MET A 1 104 ? 5.224 -18.416 -2.421 1.00 91.50 104 MET A N 1
ATOM 833 C CA . MET A 1 104 ? 6.004 -17.327 -1.865 1.00 91.50 104 MET A CA 1
ATOM 834 C C . MET A 1 104 ? 5.074 -16.323 -1.223 1.00 91.50 104 MET A C 1
ATOM 836 O O . MET A 1 104 ? 3.925 -16.151 -1.650 1.00 91.50 104 MET A O 1
ATOM 840 N N . SER A 1 105 ? 5.602 -15.612 -0.236 1.00 94.12 105 SER A N 1
ATOM 841 C CA . SER A 1 105 ? 4.905 -14.470 0.330 1.00 94.12 105 SER A CA 1
ATOM 842 C C . SER A 1 105 ? 4.725 -13.357 -0.716 1.00 94.12 105 SER A C 1
ATOM 844 O O . SER A 1 105 ? 5.447 -13.252 -1.716 1.00 94.12 105 SER A O 1
ATOM 846 N N . VAL A 1 106 ? 3.748 -12.475 -0.492 1.00 93.50 106 VAL A N 1
ATOM 847 C CA . VAL A 1 106 ? 3.499 -11.335 -1.393 1.00 93.50 106 VAL A CA 1
ATOM 848 C C . VAL A 1 106 ? 4.709 -10.398 -1.436 1.00 93.50 106 VAL A C 1
ATOM 850 O O . VAL A 1 106 ? 4.971 -9.766 -2.462 1.00 93.50 106 VAL A O 1
ATOM 853 N N . VAL A 1 107 ? 5.450 -10.304 -0.331 1.00 94.69 107 VAL A N 1
ATOM 854 C CA . VAL A 1 107 ? 6.674 -9.501 -0.239 1.00 94.69 107 VAL A CA 1
ATOM 855 C C . VAL A 1 107 ? 7.769 -10.082 -1.135 1.00 94.69 107 VAL A C 1
ATOM 857 O O . VAL A 1 107 ? 8.287 -9.360 -1.986 1.00 94.69 107 VAL A O 1
ATOM 860 N N . GLU A 1 108 ? 8.036 -11.385 -1.051 1.00 94.56 108 GLU A N 1
ATOM 861 C CA . GLU A 1 108 ? 9.026 -12.060 -1.907 1.00 94.56 108 GLU A CA 1
ATOM 862 C C . GLU A 1 108 ? 8.704 -11.915 -3.399 1.00 94.56 108 GLU A C 1
ATOM 864 O O . GLU A 1 108 ? 9.581 -11.633 -4.220 1.00 94.56 108 GLU A O 1
ATOM 869 N N . LEU A 1 109 ? 7.429 -12.061 -3.773 1.00 95.19 109 LEU A N 1
ATOM 870 C CA . LEU A 1 109 ? 6.994 -11.883 -5.160 1.00 95.19 109 LEU A CA 1
ATOM 871 C C . LEU A 1 109 ? 7.265 -10.462 -5.669 1.00 95.19 109 LEU A C 1
ATOM 873 O O . LEU A 1 109 ? 7.670 -10.283 -6.821 1.00 95.19 109 LEU A O 1
ATOM 877 N N . ARG A 1 110 ? 7.076 -9.443 -4.822 1.00 96.38 110 ARG A N 1
ATOM 878 C CA . ARG A 1 110 ? 7.381 -8.047 -5.170 1.00 96.38 110 ARG A CA 1
ATOM 879 C C . ARG A 1 110 ? 8.875 -7.830 -5.371 1.00 96.38 110 ARG A C 1
ATOM 881 O O . ARG A 1 110 ? 9.248 -7.146 -6.322 1.00 96.38 110 ARG A O 1
ATOM 888 N N . GLU A 1 111 ? 9.711 -8.418 -4.522 1.00 96.31 111 GLU A N 1
ATOM 889 C CA . GLU A 1 111 ? 11.170 -8.332 -4.640 1.00 96.31 111 GLU A CA 1
ATOM 890 C C . GLU A 1 111 ? 11.666 -8.987 -5.928 1.00 96.31 111 GLU A C 1
ATOM 892 O O . GLU A 1 111 ? 12.369 -8.357 -6.721 1.00 96.31 111 GLU A O 1
ATOM 897 N N . ARG A 1 112 ? 11.222 -10.217 -6.211 1.00 95.81 112 ARG A N 1
ATOM 898 C CA . ARG A 1 112 ? 11.566 -10.908 -7.462 1.00 95.81 112 ARG A CA 1
ATOM 899 C C . ARG A 1 112 ? 11.113 -10.119 -8.686 1.00 95.81 112 ARG A C 1
ATOM 901 O O . ARG A 1 112 ? 11.875 -9.965 -9.639 1.00 95.81 112 ARG A O 1
ATOM 908 N N . LEU A 1 113 ? 9.900 -9.565 -8.656 1.00 97.94 113 LEU A N 1
ATOM 909 C CA . LEU A 1 113 ? 9.398 -8.721 -9.739 1.00 97.94 113 LEU A CA 1
ATOM 910 C C . LEU A 1 113 ? 10.241 -7.448 -9.915 1.00 97.94 113 LEU A C 1
ATOM 912 O O . LEU A 1 113 ? 10.454 -7.012 -11.047 1.00 97.94 113 LEU A O 1
ATOM 916 N N . ALA A 1 114 ? 10.716 -6.843 -8.825 1.00 98.19 114 ALA A N 1
ATOM 917 C CA . ALA A 1 114 ? 11.587 -5.675 -8.886 1.00 98.19 114 ALA A CA 1
ATOM 918 C C . ALA A 1 114 ? 12.921 -6.010 -9.571 1.00 98.19 114 ALA A C 1
ATOM 920 O O . ALA A 1 114 ? 13.316 -5.296 -10.494 1.00 98.19 114 ALA A O 1
ATOM 921 N N . LEU A 1 115 ? 13.547 -7.134 -9.205 1.00 98.19 115 LEU A N 1
ATOM 922 C CA . LEU A 1 115 ? 14.778 -7.623 -9.839 1.00 98.19 115 LEU A CA 1
ATOM 923 C C . LEU A 1 115 ? 14.583 -7.909 -11.337 1.00 98.19 115 LEU A C 1
ATOM 925 O O . LEU A 1 115 ? 15.402 -7.507 -12.167 1.00 98.19 115 LEU A O 1
ATOM 929 N N . LEU A 1 116 ? 13.468 -8.541 -11.717 1.00 98.19 116 LEU A N 1
ATOM 930 C CA . LEU A 1 116 ? 13.142 -8.801 -13.125 1.00 98.19 116 LEU A CA 1
ATOM 931 C C . LEU A 1 116 ? 12.935 -7.510 -13.930 1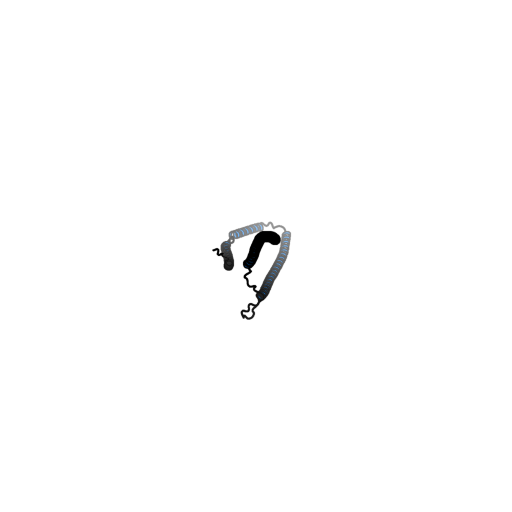.00 98.19 116 LEU A C 1
ATOM 933 O O . LEU A 1 116 ? 13.397 -7.389 -15.062 1.00 98.19 116 LEU A O 1
ATOM 937 N N . LYS A 1 117 ? 12.273 -6.506 -13.350 1.00 98.19 117 LYS A N 1
ATOM 938 C CA . LYS A 1 117 ? 12.117 -5.199 -14.005 1.00 98.19 117 LYS A CA 1
ATOM 939 C C . LYS A 1 117 ? 13.452 -4.483 -14.164 1.00 98.19 117 LYS A C 1
ATOM 941 O O . LYS A 1 117 ? 13.658 -3.792 -15.157 1.00 98.19 117 LYS A O 1
ATOM 946 N N . GLU A 1 118 ? 14.339 -4.608 -13.187 1.00 98.31 118 GLU A N 1
ATOM 947 C CA . GLU A 1 118 ? 15.649 -3.969 -13.226 1.00 98.31 118 GLU A CA 1
ATOM 948 C C . GLU A 1 118 ? 16.558 -4.602 -14.287 1.00 98.31 118 GLU A C 1
ATOM 950 O O . GLU A 1 118 ? 17.148 -3.890 -15.094 1.00 98.31 118 GLU A O 1
ATOM 955 N N . THR A 1 119 ? 16.615 -5.934 -14.347 1.00 98.19 119 THR A N 1
ATOM 956 C CA . THR A 1 119 ? 17.343 -6.667 -15.399 1.00 98.19 119 THR A CA 1
ATOM 957 C C . THR A 1 119 ? 16.816 -6.324 -16.791 1.00 98.19 119 THR A C 1
ATOM 959 O O . THR A 1 119 ? 17.598 -5.945 -17.659 1.00 98.19 119 THR A O 1
ATOM 962 N N . GLN A 1 120 ? 15.494 -6.310 -16.980 1.00 98.06 120 GLN A N 1
ATOM 963 C CA . GLN A 1 120 ? 14.887 -5.896 -18.246 1.00 98.06 120 GLN A CA 1
ATOM 964 C C . GLN A 1 120 ? 15.272 -4.461 -18.646 1.00 98.06 120 GLN A C 1
ATOM 966 O O . GLN A 1 120 ? 15.510 -4.189 -19.824 1.00 98.06 120 GLN A O 1
ATOM 971 N N . LYS A 1 121 ? 15.324 -3.525 -17.690 1.00 98.12 121 LYS A N 1
ATOM 972 C CA . LYS A 1 121 ? 15.751 -2.143 -17.956 1.00 98.12 121 LYS A CA 1
ATOM 973 C C . LYS A 1 121 ? 17.214 -2.077 -18.385 1.00 98.12 121 LYS A C 1
ATOM 975 O O . LYS A 1 121 ? 17.492 -1.428 -19.390 1.00 98.12 121 LYS A O 1
ATOM 980 N N . ARG A 1 122 ? 18.109 -2.788 -17.691 1.00 98.19 122 ARG A N 1
ATOM 981 C CA . ARG A 1 122 ? 19.535 -2.862 -18.049 1.00 98.19 122 ARG A CA 1
ATOM 982 C C . ARG A 1 122 ? 19.725 -3.360 -19.480 1.00 98.19 122 ARG A C 1
ATOM 984 O O . ARG A 1 122 ? 20.366 -2.688 -20.276 1.00 98.19 122 ARG A O 1
ATOM 991 N N . GLU A 1 123 ? 19.064 -4.455 -19.855 1.00 98.25 123 GLU A N 1
ATOM 992 C CA . GLU A 1 123 ? 19.137 -4.978 -21.227 1.00 98.25 123 GLU A CA 1
ATOM 993 C C . GLU A 1 123 ? 18.626 -3.976 -22.277 1.00 98.25 123 GLU A C 1
ATOM 995 O O . GLU A 1 123 ? 19.122 -3.918 -23.406 1.00 98.25 123 GLU A O 1
ATOM 1000 N N . GLN A 1 124 ? 17.590 -3.198 -21.948 1.00 98.19 124 GLN A N 1
ATOM 1001 C CA . GLN A 1 124 ? 17.078 -2.158 -22.842 1.00 98.19 124 GLN A CA 1
ATOM 1002 C C . GLN A 1 124 ? 18.060 -0.993 -22.984 1.00 98.19 124 GLN A C 1
ATOM 1004 O O . GLN A 1 124 ? 18.202 -0.457 -24.084 1.00 98.19 124 GLN A O 1
ATOM 1009 N N . GLU A 1 125 ? 18.715 -0.594 -21.898 1.00 98.00 125 GLU A N 1
ATOM 1010 C CA . GLU A 1 125 ? 19.738 0.453 -21.889 1.00 98.00 125 GLU A CA 1
ATOM 1011 C C . GLU A 1 125 ? 20.971 0.023 -22.685 1.00 98.00 125 GLU A C 1
ATOM 1013 O O . GLU A 1 125 ? 21.367 0.742 -23.598 1.00 98.00 125 GLU A O 1
ATOM 1018 N N . GLU A 1 126 ? 21.472 -1.195 -22.482 1.00 98.31 126 GLU A N 1
ATOM 1019 C CA . GLU A 1 126 ? 22.583 -1.757 -23.261 1.00 98.31 126 GLU A CA 1
ATOM 1020 C C . GLU A 1 126 ? 22.279 -1.773 -24.767 1.00 98.31 126 GLU A C 1
ATOM 1022 O O . GLU A 1 126 ? 23.093 -1.346 -25.588 1.00 98.31 126 GLU A O 1
ATOM 1027 N N . LYS A 1 127 ? 21.065 -2.189 -25.157 1.00 98.50 127 LYS A N 1
ATOM 1028 C CA . LYS A 1 127 ? 20.630 -2.149 -26.565 1.00 98.50 127 LYS A CA 1
ATOM 1029 C C . LYS A 1 127 ? 20.578 -0.722 -27.108 1.00 98.50 127 LYS A C 1
ATOM 1031 O O . LYS A 1 127 ? 20.939 -0.489 -28.264 1.00 98.50 127 LYS A O 1
ATOM 1036 N N . ARG A 1 128 ? 20.115 0.244 -26.308 1.00 98.44 128 ARG A N 1
ATOM 1037 C CA . ARG A 1 128 ? 20.091 1.663 -26.701 1.00 98.44 128 ARG A CA 1
ATOM 1038 C C . ARG A 1 128 ? 21.504 2.201 -26.884 1.00 98.44 128 ARG A C 1
ATOM 1040 O O . ARG A 1 128 ? 21.762 2.850 -27.899 1.00 98.44 128 ARG A O 1
ATOM 1047 N N . ASP A 1 129 ? 22.403 1.890 -25.962 1.00 98.31 129 ASP A N 1
ATOM 1048 C CA . ASP A 1 129 ? 23.795 2.319 -26.011 1.00 98.31 129 ASP A CA 1
ATOM 1049 C C . ASP A 1 129 ? 24.516 1.722 -27.215 1.00 98.31 129 ASP A C 1
ATOM 1051 O O . ASP A 1 129 ? 25.177 2.461 -27.947 1.00 98.31 129 ASP A O 1
ATOM 1055 N N . GLN A 1 130 ? 24.291 0.440 -27.514 1.00 98.50 130 GLN A N 1
ATOM 1056 C CA . GLN A 1 130 ? 24.824 -0.191 -28.719 1.00 98.50 130 GLN A CA 1
ATOM 1057 C C . GLN A 1 130 ? 24.355 0.533 -29.988 1.00 98.50 130 GLN A C 1
ATOM 1059 O O . GLN A 1 130 ? 25.162 0.874 -30.853 1.00 98.50 130 GLN A O 1
ATOM 1064 N N . ILE A 1 131 ? 23.061 0.857 -30.087 1.00 98.38 131 ILE A N 1
ATOM 1065 C CA . ILE A 1 131 ? 22.516 1.605 -31.230 1.00 98.38 131 ILE A CA 1
ATOM 1066 C C . ILE A 1 131 ? 23.159 2.993 -31.337 1.00 98.38 131 ILE A C 1
ATOM 1068 O O . ILE A 1 131 ? 23.439 3.463 -32.443 1.00 98.38 131 ILE A O 1
ATOM 1072 N N . ILE A 1 132 ? 23.371 3.679 -30.214 1.00 98.38 132 ILE A N 1
ATOM 1073 C CA . ILE A 1 132 ? 24.000 5.003 -30.194 1.00 98.38 132 ILE A CA 1
ATOM 1074 C C . ILE A 1 132 ? 25.457 4.907 -30.650 1.00 98.38 132 ILE A C 1
ATOM 1076 O O . ILE A 1 132 ? 25.879 5.711 -31.485 1.00 98.38 132 ILE A O 1
ATOM 1080 N N . GLN A 1 133 ? 26.213 3.929 -30.152 1.00 98.50 133 GLN A N 1
ATOM 1081 C CA . GLN A 1 133 ? 27.600 3.698 -30.550 1.00 98.50 133 GLN A CA 1
ATOM 1082 C C . GLN A 1 133 ? 27.702 3.363 -32.040 1.00 98.50 133 GLN A C 1
ATOM 1084 O O . GLN A 1 133 ? 28.473 4.003 -32.756 1.00 98.50 133 GLN A O 1
ATOM 1089 N N . ASP A 1 134 ? 26.855 2.466 -32.544 1.00 98.50 134 ASP A N 1
ATOM 1090 C CA . ASP A 1 134 ? 26.809 2.109 -33.962 1.00 98.50 134 ASP A CA 1
ATOM 1091 C C . ASP A 1 134 ? 26.468 3.316 -34.841 1.00 98.50 134 ASP A C 1
ATOM 1093 O O . ASP A 1 134 ? 27.069 3.517 -35.900 1.00 98.50 134 ASP A O 1
ATOM 1097 N N . LYS A 1 135 ? 25.510 4.150 -34.411 1.00 98.38 135 LYS A N 1
ATOM 1098 C CA . LYS A 1 135 ? 25.165 5.400 -35.103 1.00 98.38 135 LYS A CA 1
ATOM 1099 C C . LYS A 1 135 ? 26.348 6.362 -35.123 1.00 98.38 135 LYS A C 1
ATOM 1101 O O . LYS A 1 135 ? 26.660 6.889 -36.186 1.00 98.38 135 LYS A O 1
ATOM 1106 N N . ARG A 1 136 ? 27.032 6.560 -33.991 1.00 98.25 136 ARG A N 1
ATOM 1107 C CA . ARG A 1 136 ? 28.230 7.412 -33.904 1.00 98.25 136 ARG A CA 1
ATOM 1108 C C . ARG A 1 136 ? 29.343 6.900 -34.815 1.00 98.25 136 ARG A C 1
ATOM 1110 O O . ARG A 1 136 ? 29.886 7.678 -35.591 1.00 98.25 136 ARG A O 1
ATOM 1117 N N . ALA A 1 137 ? 29.621 5.598 -34.798 1.00 98.38 137 ALA A N 1
ATOM 1118 C CA . ALA A 1 137 ? 30.630 4.981 -35.652 1.00 98.38 137 ALA A CA 1
ATOM 1119 C C . ALA A 1 137 ? 30.302 5.144 -37.146 1.00 98.38 137 ALA A C 1
ATOM 1121 O O . ALA A 1 137 ? 31.181 5.471 -37.944 1.00 98.38 137 ALA A O 1
ATOM 1122 N N . LYS A 1 138 ? 29.033 4.962 -37.540 1.00 98.44 138 LYS A N 1
ATOM 1123 C CA . LYS A 1 138 ? 28.574 5.202 -38.919 1.00 98.44 138 LYS A CA 1
ATOM 1124 C C . LYS A 1 138 ? 28.712 6.674 -39.312 1.00 98.44 138 LYS A C 1
ATOM 1126 O O . LYS A 1 138 ? 29.237 6.953 -40.386 1.00 98.44 138 LYS A O 1
ATOM 1131 N N . SER A 1 139 ? 28.310 7.602 -38.444 1.00 97.94 139 SER A N 1
ATOM 1132 C CA . SER A 1 139 ? 28.470 9.041 -38.679 1.00 97.94 139 SER A CA 1
ATOM 1133 C C . SER A 1 139 ? 29.936 9.440 -38.836 1.00 97.94 139 SER A C 1
ATOM 1135 O O . SER A 1 139 ? 30.257 10.171 -39.767 1.00 97.94 139 SER A O 1
ATOM 1137 N N . GLN A 1 140 ? 30.833 8.908 -38.000 1.00 98.12 140 GLN A N 1
ATOM 1138 C CA . GLN A 1 140 ? 32.267 9.176 -38.114 1.00 98.12 140 GLN A CA 1
ATOM 1139 C C . GLN A 1 140 ? 32.832 8.660 -39.441 1.00 98.12 140 GLN A C 1
ATOM 1141 O O . GLN A 1 140 ? 33.567 9.369 -40.121 1.00 98.12 140 GLN A O 1
ATOM 1146 N N . LYS A 1 141 ? 32.457 7.442 -39.858 1.00 98.25 141 LYS A N 1
ATOM 1147 C CA . LYS A 1 141 ? 32.860 6.904 -41.168 1.00 98.25 141 LYS A CA 1
ATOM 1148 C C . LYS A 1 141 ? 32.402 7.816 -42.306 1.00 98.25 141 LYS A C 1
ATOM 1150 O O . LYS A 1 141 ? 33.195 8.113 -43.193 1.00 98.25 141 LYS A O 1
ATOM 1155 N N . LEU A 1 142 ? 31.153 8.288 -42.262 1.00 98.06 142 LEU A N 1
ATOM 1156 C CA . LEU A 1 142 ? 30.626 9.224 -43.257 1.00 98.06 142 LEU A CA 1
ATOM 1157 C C . LEU A 1 142 ? 31.406 10.545 -43.264 1.00 98.06 142 LEU A C 1
ATOM 1159 O O . LEU A 1 142 ? 31.817 10.982 -44.336 1.00 98.06 142 LEU A O 1
ATOM 1163 N N . GLN A 1 143 ? 31.671 11.140 -42.098 1.00 97.88 143 GLN A N 1
ATOM 1164 C CA . GLN A 1 143 ? 32.486 12.356 -41.984 1.00 97.88 143 GLN A CA 1
ATOM 1165 C C . GLN A 1 143 ? 33.868 12.165 -42.615 1.00 97.88 143 GLN A C 1
ATOM 1167 O O . GLN A 1 143 ? 34.226 12.918 -43.519 1.00 97.88 143 GLN A O 1
ATOM 1172 N N . ASN A 1 144 ? 34.573 11.087 -42.262 1.00 98.06 144 ASN A N 1
ATOM 1173 C CA . ASN A 1 144 ? 35.882 10.769 -42.833 1.00 98.06 144 ASN A CA 1
ATOM 1174 C C . ASN A 1 144 ? 35.820 10.625 -44.366 1.00 98.06 144 ASN A C 1
ATOM 1176 O O . ASN A 1 144 ? 36.703 11.105 -45.073 1.00 98.06 144 ASN A O 1
ATOM 1180 N N . THR A 1 145 ? 34.775 9.988 -44.914 1.00 97.81 145 THR A N 1
ATOM 1181 C CA . THR A 1 145 ? 34.627 9.871 -46.378 1.00 97.81 145 THR A CA 1
ATOM 1182 C C . THR A 1 145 ? 34.376 11.220 -47.053 1.00 97.81 145 THR A C 1
ATOM 1184 O O . THR A 1 145 ? 34.921 11.483 -48.123 1.00 97.81 145 THR A O 1
ATOM 1187 N N . VAL A 1 146 ? 33.597 12.106 -46.426 1.00 98.12 146 VAL A N 1
ATOM 1188 C CA . VAL A 1 146 ? 33.350 13.462 -46.936 1.00 98.12 146 VAL A CA 1
ATOM 1189 C C . VAL A 1 146 ? 34.634 14.289 -46.908 1.00 98.12 146 VAL A C 1
ATOM 1191 O O . VAL A 1 146 ? 34.921 14.993 -47.875 1.00 98.12 146 VAL A O 1
ATOM 1194 N N . GLU A 1 147 ? 35.432 14.168 -45.849 1.00 97.81 147 GLU A N 1
ATOM 1195 C CA . GLU A 1 147 ? 36.754 14.791 -45.748 1.00 97.81 147 GLU A CA 1
ATOM 1196 C C . GLU A 1 147 ? 37.708 14.276 -46.833 1.00 97.81 147 GLU A C 1
ATOM 1198 O O . GLU A 1 147 ? 38.363 15.064 -47.509 1.00 97.81 147 GLU A O 1
ATOM 1203 N N . GLN A 1 148 ? 37.737 12.969 -47.098 1.00 97.75 148 GLN A N 1
ATOM 1204 C CA . GLN A 1 148 ? 38.534 12.417 -48.199 1.00 97.75 148 GLN A CA 1
ATOM 1205 C C . GLN A 1 148 ? 38.090 12.966 -49.562 1.00 97.75 148 GLN A C 1
ATOM 1207 O O . GLN A 1 148 ? 38.923 13.396 -50.362 1.00 97.75 148 GLN A O 1
ATOM 1212 N N . ILE A 1 149 ? 36.779 13.022 -49.819 1.00 97.50 149 ILE A N 1
ATOM 1213 C CA . ILE A 1 149 ? 36.233 13.598 -51.055 1.00 97.50 149 ILE A CA 1
ATOM 1214 C C . ILE A 1 149 ? 36.606 15.080 -51.176 1.00 97.50 149 ILE A C 1
ATOM 1216 O O . ILE A 1 149 ? 36.959 15.533 -52.269 1.00 97.50 149 ILE A O 1
ATOM 1220 N N . SER A 1 150 ? 36.540 15.844 -50.082 1.00 97.56 150 SER A N 1
ATOM 1221 C CA . SER A 1 150 ? 36.879 17.269 -50.091 1.00 97.56 150 SER A CA 1
ATOM 1222 C C . SER A 1 150 ? 38.366 17.489 -50.378 1.00 97.56 150 SER A C 1
ATOM 1224 O O . SER A 1 150 ? 38.697 18.330 -51.218 1.00 97.56 150 SER A O 1
ATOM 1226 N N . LEU A 1 151 ? 39.252 16.674 -49.795 1.00 97.38 151 LEU A N 1
ATOM 1227 C CA . LEU A 1 151 ? 40.690 16.690 -50.068 1.00 97.38 151 LEU A CA 1
ATOM 1228 C C . LEU A 1 151 ? 40.994 16.361 -51.533 1.00 97.38 151 LEU A C 1
ATOM 1230 O O . LEU A 1 151 ? 41.735 17.104 -52.186 1.00 97.38 151 LEU A O 1
ATOM 1234 N N . CYS A 1 152 ? 40.386 15.304 -52.080 1.00 96.50 152 CYS A N 1
ATOM 1235 C CA . CYS A 1 152 ? 40.536 14.942 -53.490 1.00 96.50 152 CYS A CA 1
ATOM 1236 C C . CYS A 1 152 ? 40.039 16.063 -54.410 1.00 96.50 152 CYS A C 1
ATOM 1238 O O . CYS A 1 152 ? 40.752 16.473 -55.327 1.00 96.50 152 CYS A O 1
ATOM 1240 N N . ARG A 1 153 ? 38.852 16.623 -54.140 1.00 97.06 153 ARG A N 1
ATOM 1241 C CA . ARG A 1 153 ? 38.290 17.734 -54.921 1.00 97.06 153 ARG A CA 1
ATOM 1242 C C . ARG A 1 153 ? 39.175 18.978 -54.852 1.00 97.06 153 ARG A C 1
ATOM 1244 O O . ARG A 1 153 ? 39.379 19.618 -55.879 1.00 97.06 153 ARG A O 1
ATOM 1251 N N . ALA A 1 154 ? 39.729 19.303 -53.686 1.00 96.94 154 ALA A N 1
ATOM 1252 C CA . ALA A 1 154 ? 40.645 20.428 -53.523 1.00 96.94 154 ALA A CA 1
ATOM 1253 C C . ALA A 1 154 ? 41.954 20.213 -54.300 1.00 96.94 154 ALA A C 1
ATOM 1255 O O . ALA A 1 154 ? 42.412 21.123 -54.987 1.00 96.94 154 ALA A O 1
ATOM 1256 N N . ALA A 1 155 ? 42.537 19.011 -54.255 1.00 95.88 155 ALA A N 1
ATOM 1257 C CA . ALA A 1 155 ? 43.731 18.676 -55.034 1.00 95.88 155 ALA A CA 1
ATOM 1258 C C . ALA A 1 155 ? 43.474 18.747 -56.551 1.00 95.88 155 ALA A C 1
ATOM 1260 O O . ALA A 1 155 ? 44.261 19.339 -57.295 1.00 95.88 155 ALA A O 1
ATOM 1261 N N . MET A 1 156 ? 42.338 18.216 -57.013 1.00 94.88 156 MET A N 1
ATOM 1262 C CA . MET A 1 156 ? 41.906 18.337 -58.408 1.00 94.88 156 MET A CA 1
ATOM 1263 C C . MET A 1 156 ? 41.653 19.797 -58.807 1.00 94.88 156 MET A C 1
ATOM 1265 O O . MET A 1 156 ? 42.061 20.217 -59.885 1.00 94.88 156 MET A O 1
ATOM 1269 N N . GLY A 1 157 ? 41.036 20.594 -57.932 1.00 95.12 157 GLY A N 1
ATOM 1270 C CA . GLY A 1 157 ? 40.822 22.026 -58.145 1.00 95.12 157 GLY A CA 1
ATOM 1271 C C . GLY A 1 157 ? 42.135 22.799 -58.273 1.00 95.12 157 GLY A C 1
ATOM 1272 O O . GLY A 1 157 ? 42.291 23.576 -59.211 1.00 95.12 157 GLY A O 1
ATOM 1273 N N . ARG A 1 158 ? 43.113 22.530 -57.396 1.00 94.19 158 ARG A N 1
ATOM 1274 C CA . ARG A 1 158 ? 44.458 23.129 -57.465 1.00 94.19 158 ARG A CA 1
ATOM 1275 C C . ARG A 1 158 ? 45.174 22.779 -58.769 1.00 94.19 158 ARG A C 1
ATOM 1277 O O . ARG A 1 158 ? 45.676 23.667 -59.446 1.00 94.19 158 ARG A O 1
ATOM 1284 N N . THR A 1 159 ? 45.184 21.504 -59.157 1.00 94.19 159 THR A N 1
ATOM 1285 C CA . THR A 1 159 ? 45.819 21.077 -60.419 1.00 94.19 159 THR A CA 1
ATOM 1286 C C . THR A 1 159 ? 45.116 21.653 -61.652 1.00 94.19 159 THR A C 1
ATOM 1288 O O . THR A 1 159 ? 45.781 22.038 -62.610 1.00 94.19 159 THR A O 1
ATOM 1291 N N . ALA A 1 160 ? 43.785 21.763 -61.642 1.00 93.56 160 ALA A N 1
ATOM 1292 C CA . ALA A 1 160 ? 43.036 22.413 -62.715 1.00 93.56 160 ALA A CA 1
ATOM 1293 C C . ALA A 1 160 ? 43.312 23.925 -62.795 1.00 93.56 160 ALA A C 1
ATOM 1295 O O . ALA A 1 160 ? 43.444 24.449 -63.901 1.00 93.56 160 ALA A O 1
ATOM 1296 N N . ALA A 1 161 ? 43.434 24.608 -61.650 1.00 92.88 161 ALA A N 1
ATOM 1297 C CA . ALA A 1 161 ? 43.803 26.020 -61.587 1.00 92.88 161 ALA A CA 1
ATOM 1298 C C . ALA A 1 161 ? 45.194 26.259 -62.194 1.00 92.88 161 ALA A C 1
ATOM 1300 O O . ALA A 1 161 ? 45.301 27.069 -63.110 1.00 92.88 161 ALA A O 1
ATOM 1301 N N . LEU A 1 162 ? 46.204 25.470 -61.799 1.00 92.75 162 LEU A N 1
ATOM 1302 C CA . LEU A 1 162 ? 47.556 25.539 -62.374 1.00 92.75 162 LEU A CA 1
ATOM 1303 C C . LEU A 1 162 ? 47.544 25.338 -63.896 1.00 92.75 162 LEU A C 1
ATOM 1305 O O . LEU A 1 162 ? 48.060 26.174 -64.628 1.00 92.75 162 LEU A O 1
ATOM 1309 N N . ARG A 1 163 ? 46.852 24.306 -64.403 1.00 91.94 163 ARG A N 1
ATOM 1310 C CA . ARG A 1 163 ? 46.714 24.099 -65.860 1.00 91.94 163 ARG A CA 1
ATOM 1311 C C . ARG A 1 163 ? 46.009 25.259 -66.563 1.00 91.94 163 ARG A C 1
ATOM 1313 O O . ARG A 1 163 ? 46.281 25.532 -67.730 1.00 91.94 163 ARG A O 1
ATOM 1320 N N . SER A 1 164 ? 45.044 25.906 -65.910 1.00 87.94 164 SER A N 1
ATOM 1321 C CA . SER A 1 164 ? 44.387 27.082 -66.479 1.00 87.94 164 SER A CA 1
ATOM 1322 C C . SER A 1 164 ? 45.317 28.290 -66.500 1.00 87.94 164 SER A C 1
ATOM 1324 O O . SER A 1 164 ? 45.232 29.064 -67.449 1.00 87.94 164 SER A O 1
ATOM 1326 N N . GLU A 1 165 ? 46.149 28.480 -65.479 1.00 90.00 165 GLU A N 1
ATOM 1327 C CA . GLU A 1 165 ? 47.157 29.541 -65.438 1.00 90.00 165 GLU A CA 1
ATOM 1328 C C . GLU A 1 165 ? 48.235 29.314 -66.494 1.00 90.00 165 GLU A C 1
ATOM 1330 O O . GLU A 1 165 ? 48.514 30.234 -67.252 1.00 90.00 165 GLU A O 1
ATOM 1335 N N . GLU A 1 166 ? 48.734 28.086 -66.650 1.00 89.25 166 GLU A N 1
ATOM 1336 C CA . GLU A 1 166 ? 49.648 27.703 -67.734 1.00 89.25 166 GLU A CA 1
ATOM 1337 C C . GLU A 1 166 ? 49.043 28.008 -69.108 1.00 89.25 166 GLU A C 1
ATOM 1339 O O . GLU A 1 166 ? 49.675 28.650 -69.941 1.00 89.25 166 GLU A O 1
ATOM 1344 N N . LYS A 1 167 ? 47.783 27.619 -69.349 1.00 86.81 167 LYS A N 1
ATOM 1345 C CA . LYS A 1 167 ? 47.082 27.935 -70.605 1.00 86.81 167 LYS A CA 1
ATOM 1346 C C . LYS A 1 167 ? 46.893 29.435 -70.814 1.00 86.81 167 LYS A C 1
ATOM 1348 O O . LYS A 1 167 ? 47.018 29.894 -71.943 1.00 86.81 167 LYS A O 1
ATOM 1353 N N . LYS A 1 168 ? 46.578 30.196 -69.761 1.00 85.88 168 LYS A N 1
ATOM 1354 C CA . LYS A 1 168 ? 46.463 31.662 -69.832 1.00 85.88 168 LYS A CA 1
ATOM 1355 C C . LYS A 1 168 ? 47.818 32.309 -70.111 1.00 85.88 168 LYS A C 1
ATOM 1357 O O . LYS A 1 168 ? 47.876 33.207 -70.937 1.00 85.88 168 LYS A O 1
ATOM 1362 N N . ALA A 1 169 ? 48.888 31.837 -69.476 1.00 85.25 169 ALA A N 1
ATOM 1363 C CA . ALA A 1 169 ? 50.252 32.296 -69.710 1.00 85.25 169 ALA A CA 1
ATOM 1364 C C . ALA A 1 169 ? 50.710 31.980 -71.142 1.00 85.25 169 ALA A C 1
ATOM 1366 O O . ALA A 1 169 ? 51.259 32.854 -71.802 1.00 85.25 169 ALA A O 1
ATOM 1367 N N . LEU A 1 170 ? 50.404 30.782 -71.653 1.00 81.44 170 LEU A N 1
ATOM 1368 C CA . LEU A 1 170 ? 50.646 30.400 -73.049 1.00 81.44 170 LEU A CA 1
ATOM 1369 C C . LEU A 1 170 ? 49.813 31.233 -74.031 1.00 81.44 170 LEU A C 1
ATOM 1371 O O . LEU A 1 170 ? 50.322 31.669 -75.052 1.00 81.44 170 LEU A O 1
ATOM 1375 N N . ALA A 1 171 ? 48.537 31.487 -73.738 1.00 78.56 171 ALA A N 1
ATOM 1376 C CA . ALA A 1 171 ? 47.697 32.345 -74.574 1.00 78.56 171 ALA A CA 1
ATOM 1377 C C . ALA A 1 171 ? 48.172 33.810 -74.558 1.00 78.56 171 ALA A C 1
ATOM 1379 O O . ALA A 1 171 ? 48.092 34.488 -75.578 1.00 78.56 171 ALA A O 1
ATOM 1380 N N . ALA A 1 172 ? 48.688 34.288 -73.422 1.00 75.94 172 ALA A N 1
ATOM 1381 C CA . ALA A 1 172 ? 49.294 35.609 -73.301 1.00 75.94 172 ALA A CA 1
ATOM 1382 C C . ALA A 1 172 ? 50.644 35.695 -74.036 1.00 75.94 172 ALA A C 1
ATOM 1384 O O . ALA A 1 172 ? 50.929 36.723 -74.645 1.00 75.94 172 ALA A O 1
ATOM 1385 N N . SER A 1 173 ? 51.451 34.624 -74.033 1.00 67.81 173 SER A N 1
ATOM 1386 C CA . SER A 1 173 ? 52.711 34.566 -74.787 1.00 67.81 173 SER A CA 1
ATOM 1387 C C . SER A 1 173 ? 52.502 34.394 -76.296 1.00 67.81 173 SER A C 1
ATOM 1389 O O . SER A 1 173 ? 53.313 34.882 -77.076 1.00 67.81 173 SER A O 1
ATOM 1391 N N . LEU A 1 174 ? 51.395 33.770 -76.714 1.00 67.00 174 LEU A N 1
ATOM 1392 C CA . LEU A 1 174 ? 50.968 33.633 -78.113 1.00 67.00 174 LEU A CA 1
ATOM 1393 C C . LEU A 1 174 ? 50.331 34.902 -78.713 1.00 67.00 174 LEU A C 1
ATOM 1395 O O . LEU A 1 174 ? 49.814 34.824 -79.818 1.00 67.00 174 LEU A O 1
ATOM 1399 N N . GLY A 1 175 ? 50.375 36.040 -78.008 1.00 54.09 175 GLY A N 1
ATOM 1400 C CA . GLY A 1 175 ? 50.196 37.412 -78.510 1.00 54.09 175 GLY A CA 1
ATOM 1401 C C . GLY A 1 175 ? 49.296 37.646 -79.739 1.00 54.09 175 GLY A C 1
ATOM 1402 O O . GLY A 1 175 ? 49.712 37.411 -80.863 1.00 54.09 175 GLY A O 1
ATOM 1403 N N . THR A 1 176 ? 48.147 38.294 -79.501 1.00 61.41 176 THR A N 1
ATOM 1404 C CA . THR A 1 176 ? 47.202 38.919 -80.460 1.00 61.41 176 THR A CA 1
ATOM 1405 C C . THR A 1 176 ? 46.576 37.982 -81.513 1.00 61.41 176 THR A C 1
ATOM 1407 O O . THR A 1 176 ? 47.288 37.360 -82.296 1.00 61.41 176 THR A O 1
ATOM 1410 N N . PRO A 1 177 ? 45.232 37.894 -81.614 1.00 58.38 177 PRO A N 1
ATOM 1411 C CA . PRO A 1 177 ? 44.604 37.111 -82.677 1.00 58.38 177 PRO A CA 1
ATOM 1412 C C . PRO A 1 177 ? 45.015 37.655 -84.053 1.00 58.38 177 PRO A C 1
ATOM 1414 O O . PRO A 1 177 ? 44.909 38.858 -84.298 1.00 58.38 177 PRO A O 1
ATOM 1417 N N . SER A 1 178 ? 45.475 36.764 -84.941 1.00 61.28 178 SER A N 1
ATOM 1418 C CA . SER A 1 178 ? 45.714 37.092 -86.352 1.00 61.28 178 SER A CA 1
ATOM 1419 C C . SER A 1 178 ? 44.453 37.727 -86.948 1.00 61.28 178 SER A C 1
ATOM 1421 O O . SER A 1 178 ? 43.371 37.146 -86.851 1.00 61.28 178 SER A O 1
ATOM 1423 N N . GLN A 1 179 ? 44.586 38.910 -87.557 1.00 59.97 179 GLN A N 1
ATOM 1424 C CA . GLN A 1 179 ? 43.495 39.666 -88.195 1.00 59.97 179 GLN A CA 1
ATOM 1425 C C . GLN A 1 179 ? 43.115 39.108 -89.582 1.00 59.97 179 GLN A C 1
ATOM 1427 O O . GLN A 1 179 ? 42.639 39.841 -90.445 1.00 59.97 179 GLN A O 1
ATOM 1432 N N . ASP A 1 180 ? 43.325 37.814 -89.818 1.00 71.12 180 ASP A N 1
ATOM 1433 C CA . ASP A 1 180 ? 42.969 37.171 -91.080 1.00 71.12 180 ASP A CA 1
ATOM 1434 C C . ASP A 1 180 ? 41.439 37.098 -91.240 1.00 71.12 180 ASP A C 1
ATOM 1436 O O . ASP A 1 180 ? 40.743 36.435 -90.465 1.00 71.12 180 ASP A O 1
ATOM 1440 N N . GLU A 1 181 ? 40.898 37.729 -92.288 1.00 76.50 181 GLU A N 1
ATOM 1441 C CA . GLU A 1 181 ? 39.447 37.829 -92.547 1.00 76.50 181 GLU A CA 1
ATOM 1442 C C . GLU A 1 181 ? 38.740 36.465 -92.579 1.00 76.50 181 GLU A C 1
ATOM 1444 O O . GLU A 1 181 ? 37.649 36.298 -92.032 1.00 76.50 181 GLU A O 1
ATOM 1449 N N . ARG A 1 182 ? 39.395 35.440 -93.140 1.00 79.69 182 ARG A N 1
ATOM 1450 C CA . ARG A 1 182 ? 38.859 34.069 -93.193 1.00 79.69 182 ARG A CA 1
ATOM 1451 C C . ARG A 1 182 ? 38.658 33.462 -91.807 1.00 79.69 182 ARG A C 1
ATOM 1453 O O . ARG A 1 182 ? 37.744 32.662 -91.619 1.00 79.69 182 ARG A O 1
ATOM 1460 N N . VAL A 1 183 ? 39.506 33.822 -90.844 1.00 79.19 183 VAL A N 1
ATOM 1461 C CA . VAL A 1 183 ? 39.405 33.343 -89.460 1.00 79.19 183 VAL A CA 1
ATOM 1462 C C . VAL A 1 183 ? 38.228 34.022 -88.758 1.00 79.19 183 VAL A C 1
ATOM 1464 O O . VAL A 1 183 ? 37.490 33.349 -88.039 1.00 79.19 183 VAL A O 1
ATOM 1467 N N . LEU A 1 184 ? 37.982 35.308 -89.033 1.00 81.56 184 LEU A N 1
ATOM 1468 C CA . LEU A 1 184 ? 36.818 36.042 -88.518 1.00 81.56 184 LEU A CA 1
ATOM 1469 C C . LEU A 1 184 ? 35.492 35.496 -89.073 1.00 81.56 184 LEU A C 1
ATOM 1471 O O . LEU A 1 184 ? 34.528 35.320 -88.325 1.00 81.56 184 LEU A O 1
ATOM 1475 N N . GLU A 1 185 ? 35.436 35.160 -90.364 1.00 83.19 185 GLU A N 1
ATOM 1476 C CA . GLU A 1 185 ? 34.258 34.513 -90.958 1.00 83.19 185 GLU A CA 1
ATOM 1477 C C . GLU A 1 185 ? 33.983 33.134 -90.343 1.00 83.19 185 GLU A C 1
ATOM 1479 O O . GLU A 1 185 ? 32.834 32.781 -90.059 1.00 83.19 185 GLU A O 1
ATOM 1484 N N . LEU A 1 186 ? 35.037 32.352 -90.096 1.00 85.12 186 LEU A N 1
ATOM 1485 C CA . LEU A 1 186 ? 34.925 31.050 -89.439 1.00 85.12 186 LEU A CA 1
ATOM 1486 C C . LEU A 1 186 ? 34.444 31.188 -87.990 1.00 85.12 186 LEU A C 1
ATOM 1488 O O . LEU A 1 186 ? 33.598 30.404 -87.560 1.00 85.12 186 LEU A O 1
ATOM 1492 N N . GLN A 1 187 ? 34.921 32.200 -87.260 1.00 84.25 187 GLN A N 1
ATOM 1493 C CA . GLN A 1 187 ? 34.441 32.514 -85.912 1.00 84.25 187 GLN A CA 1
ATOM 1494 C C . GLN A 1 187 ? 32.945 32.841 -85.912 1.00 84.25 187 GLN A C 1
ATOM 1496 O O . GLN A 1 187 ? 32.203 32.221 -85.149 1.00 84.25 187 GLN A O 1
ATOM 1501 N N . ARG A 1 188 ? 32.471 33.699 -86.828 1.00 87.56 188 ARG A N 1
ATOM 1502 C CA . ARG A 1 188 ? 31.033 33.997 -86.965 1.00 87.56 188 ARG A CA 1
ATOM 1503 C C . ARG A 1 188 ? 30.200 32.744 -87.229 1.00 87.56 188 ARG A C 1
ATOM 1505 O O . ARG A 1 188 ? 29.211 32.511 -86.540 1.00 87.56 188 ARG A O 1
ATOM 1512 N N . ARG A 1 189 ? 30.637 31.870 -88.143 1.00 90.69 189 ARG A N 1
ATOM 1513 C CA . ARG A 1 189 ? 29.936 30.598 -88.424 1.00 90.69 189 ARG A CA 1
ATOM 1514 C C . ARG A 1 189 ? 29.891 29.669 -87.209 1.00 90.69 189 ARG A C 1
ATOM 1516 O O . ARG A 1 189 ? 28.916 28.942 -87.008 1.00 90.69 189 ARG A O 1
ATOM 1523 N N . MET A 1 190 ? 30.948 29.659 -86.399 1.00 90.12 190 MET A N 1
ATOM 1524 C CA . MET A 1 190 ? 30.999 28.864 -85.170 1.00 90.12 190 MET A CA 1
ATOM 1525 C C . MET A 1 190 ? 30.065 29.420 -84.093 1.00 90.12 190 MET A C 1
ATOM 1527 O O . MET A 1 190 ? 29.403 28.637 -83.405 1.00 90.12 190 MET A O 1
ATOM 1531 N N . GLU A 1 191 ? 29.974 30.743 -83.969 1.00 88.31 191 GLU A N 1
ATOM 1532 C CA . GLU A 1 191 ? 29.036 31.423 -83.074 1.00 88.31 191 GLU A CA 1
ATOM 1533 C C . GLU A 1 191 ? 27.583 31.187 -83.487 1.00 88.31 191 GLU A C 1
ATOM 1535 O O . GLU A 1 191 ? 26.768 30.823 -82.638 1.00 88.31 191 GLU A O 1
ATOM 1540 N N . GLU A 1 192 ? 27.275 31.286 -84.781 1.00 89.50 192 GLU A N 1
ATOM 1541 C CA . GLU A 1 192 ? 25.959 30.967 -85.344 1.00 89.50 192 GLU A CA 1
ATOM 1542 C C . GLU A 1 192 ? 25.573 29.514 -85.048 1.00 89.50 192 GLU A C 1
ATOM 1544 O O . GLU A 1 192 ? 24.535 29.268 -84.434 1.00 89.50 192 GLU A O 1
ATOM 1549 N N . ARG A 1 193 ? 26.454 28.544 -85.330 1.00 91.06 193 ARG A N 1
ATOM 1550 C CA . ARG A 1 193 ? 26.214 27.128 -84.985 1.00 91.06 193 ARG A CA 1
ATOM 1551 C C . ARG A 1 193 ? 26.096 26.884 -83.480 1.00 91.06 193 ARG A C 1
ATOM 1553 O O . ARG A 1 193 ? 25.417 25.954 -83.040 1.00 91.06 193 ARG A O 1
ATOM 1560 N N . ALA A 1 194 ? 26.789 27.656 -82.646 1.00 88.38 194 ALA A N 1
ATOM 1561 C CA . ALA A 1 194 ? 26.647 27.568 -81.193 1.00 88.38 194 ALA A CA 1
ATOM 1562 C C . ALA A 1 194 ? 25.325 28.185 -80.709 1.00 88.38 194 ALA A C 1
ATOM 1564 O O . ALA A 1 194 ? 24.729 27.679 -79.757 1.00 88.38 194 ALA A O 1
ATOM 1565 N N . ALA A 1 195 ? 24.856 29.257 -81.346 1.00 85.50 195 ALA A N 1
ATOM 1566 C CA . ALA A 1 195 ? 23.558 29.864 -81.082 1.00 85.50 195 ALA A CA 1
ATOM 1567 C C . ALA A 1 195 ? 22.416 28.945 -81.536 1.00 85.50 195 ALA A C 1
ATOM 1569 O O . ALA A 1 195 ? 21.457 28.761 -80.791 1.00 85.50 195 ALA A O 1
ATOM 1570 N N . GLU A 1 196 ? 22.546 28.293 -82.690 1.00 85.31 196 GLU A N 1
ATOM 1571 C CA . GLU A 1 196 ? 21.603 27.280 -83.173 1.00 85.31 196 GLU A CA 1
ATOM 1572 C C . GLU A 1 196 ? 21.506 26.096 -82.215 1.00 85.31 196 GLU A C 1
ATOM 1574 O O . GLU A 1 196 ? 20.405 25.737 -81.808 1.00 85.31 196 GLU A O 1
ATOM 1579 N N . ARG A 1 197 ? 22.638 25.546 -81.755 1.00 83.94 197 ARG A N 1
ATOM 1580 C CA . ARG A 1 197 ? 22.635 24.472 -80.746 1.00 83.94 197 ARG A CA 1
ATOM 1581 C C . ARG A 1 197 ? 21.980 24.901 -79.436 1.00 83.94 197 ARG A C 1
ATOM 1583 O O . ARG A 1 197 ? 21.237 24.120 -78.856 1.00 83.94 197 ARG A O 1
ATOM 1590 N N . ARG A 1 198 ? 22.206 26.143 -78.990 1.00 83.19 198 ARG A N 1
ATOM 1591 C CA . ARG A 1 198 ? 21.535 26.711 -77.806 1.00 83.19 198 ARG A CA 1
ATOM 1592 C C . ARG A 1 198 ? 20.029 26.879 -78.011 1.00 83.19 198 ARG A C 1
ATOM 1594 O O . ARG A 1 198 ? 19.258 26.619 -77.094 1.00 83.19 198 ARG A O 1
ATOM 1601 N N . ARG A 1 199 ? 19.596 27.280 -79.208 1.00 84.12 199 ARG A N 1
ATOM 1602 C CA . ARG A 1 199 ? 18.173 27.354 -79.569 1.00 84.12 199 ARG A CA 1
ATOM 1603 C C . ARG A 1 199 ? 17.546 25.962 -79.620 1.00 84.12 199 ARG A C 1
ATOM 1605 O O . ARG A 1 199 ? 16.450 25.791 -79.109 1.00 84.12 199 ARG A O 1
ATOM 1612 N N . GLN A 1 200 ? 18.251 24.968 -80.153 1.00 81.25 200 GLN A N 1
ATOM 1613 C CA . GLN A 1 200 ? 17.794 23.577 -80.196 1.00 81.25 200 GLN A CA 1
ATOM 1614 C C . GLN A 1 200 ? 17.687 22.963 -78.796 1.00 81.25 200 GLN A C 1
ATOM 1616 O O . GLN A 1 200 ? 16.679 22.338 -78.486 1.00 81.25 200 GLN A O 1
ATOM 1621 N N . THR A 1 201 ? 18.662 23.180 -77.907 1.00 77.50 201 THR A N 1
ATOM 1622 C CA . THR A 1 201 ? 18.556 22.706 -76.517 1.00 77.50 201 THR A CA 1
ATOM 1623 C C . THR A 1 201 ? 17.469 23.434 -75.734 1.00 77.50 201 THR A C 1
ATOM 1625 O O . THR A 1 201 ? 16.792 22.803 -74.930 1.00 77.50 201 THR A O 1
ATOM 1628 N N . ALA A 1 202 ? 17.244 24.725 -75.993 1.00 76.44 202 ALA A N 1
ATOM 1629 C CA . ALA A 1 202 ? 16.119 25.459 -75.415 1.00 76.44 202 ALA A CA 1
ATOM 1630 C C . ALA A 1 202 ? 14.759 24.953 -75.937 1.00 76.44 202 ALA A C 1
ATOM 1632 O O . ALA A 1 202 ? 13.813 24.857 -75.162 1.00 76.44 202 ALA A O 1
ATOM 1633 N N . GLN A 1 203 ? 14.664 24.578 -77.217 1.00 74.06 203 GLN A N 1
ATOM 1634 C CA . GLN A 1 203 ? 13.456 23.981 -77.806 1.00 74.06 203 GLN A CA 1
ATOM 1635 C C . GLN A 1 203 ? 13.190 22.553 -77.302 1.00 74.06 203 GLN A C 1
ATOM 1637 O O . GLN A 1 203 ? 12.036 22.155 -77.184 1.00 74.06 203 GLN A O 1
ATOM 1642 N N . LEU A 1 204 ? 14.238 21.794 -76.967 1.00 70.56 204 LEU A N 1
ATOM 1643 C CA . LEU A 1 204 ? 14.141 20.448 -76.387 1.00 70.56 204 LEU A CA 1
ATOM 1644 C C . LEU A 1 204 ? 14.014 20.448 -74.852 1.00 70.56 204 LEU A C 1
ATOM 1646 O O . LEU A 1 204 ? 13.925 19.381 -74.242 1.00 70.56 204 LEU A O 1
ATOM 1650 N N . HIS A 1 205 ? 14.003 21.618 -74.203 1.00 61.00 205 HIS A N 1
ATOM 1651 C CA . HIS A 1 205 ? 13.873 21.715 -72.753 1.00 61.00 205 HIS A CA 1
ATOM 1652 C C . HIS A 1 205 ? 12.428 21.424 -72.310 1.00 61.00 205 HIS A C 1
ATOM 1654 O O . HIS A 1 205 ? 11.589 22.318 -72.194 1.00 61.00 205 HIS A O 1
ATOM 1660 N N . VAL A 1 206 ? 12.146 20.162 -71.985 1.00 61.62 206 VAL A N 1
ATOM 1661 C CA . VAL A 1 206 ? 10.920 19.748 -71.291 1.00 61.62 206 VAL A CA 1
ATOM 1662 C C . VAL A 1 206 ? 11.087 20.045 -69.793 1.00 61.62 206 VAL A C 1
ATOM 1664 O O . VAL A 1 206 ? 12.008 19.502 -69.178 1.00 61.62 206 VAL A O 1
ATOM 1667 N N . PRO A 1 207 ? 10.251 20.898 -69.165 1.00 62.16 207 PRO A N 1
ATOM 1668 C CA . PRO A 1 207 ? 10.308 21.071 -67.718 1.00 62.16 207 PRO A CA 1
ATOM 1669 C C . PRO A 1 207 ? 9.994 19.724 -67.046 1.00 62.16 207 PRO A C 1
ATOM 1671 O O . PRO A 1 207 ? 9.085 19.021 -67.496 1.00 62.16 207 PRO A O 1
ATOM 1674 N N . PRO A 1 208 ? 10.729 19.333 -65.990 1.00 57.84 208 PRO A N 1
ATOM 1675 C CA . PRO A 1 208 ? 10.546 18.026 -65.374 1.00 57.84 208 PRO A CA 1
ATOM 1676 C C . PRO A 1 208 ? 9.095 17.874 -64.894 1.00 57.84 208 PRO A C 1
ATOM 1678 O O . PRO A 1 208 ? 8.521 18.844 -64.380 1.00 57.84 208 PRO A O 1
ATOM 1681 N N . PRO A 1 209 ? 8.479 16.686 -65.051 1.00 57.84 209 PRO A N 1
ATOM 1682 C CA . PRO A 1 209 ? 7.099 16.478 -64.649 1.00 57.84 209 PRO A CA 1
ATOM 1683 C C . PRO A 1 209 ? 6.982 16.773 -63.156 1.00 57.84 209 PRO A C 1
ATOM 1685 O O . PRO A 1 209 ? 7.633 16.136 -62.325 1.00 57.84 209 PRO A O 1
ATOM 1688 N N . ARG A 1 210 ? 6.158 17.768 -62.807 1.00 57.59 210 ARG A N 1
ATOM 1689 C CA . ARG A 1 210 ? 5.800 18.030 -61.413 1.00 57.59 210 ARG A CA 1
ATOM 1690 C C . ARG A 1 210 ? 5.127 16.769 -60.888 1.00 57.59 210 ARG A C 1
ATOM 1692 O O . ARG A 1 210 ? 4.041 16.405 -61.326 1.00 57.59 210 ARG A O 1
ATOM 1699 N N . VAL A 1 211 ? 5.804 16.068 -59.990 1.00 54.38 211 VAL A N 1
ATOM 1700 C CA . VAL A 1 211 ? 5.306 14.843 -59.371 1.00 54.38 211 VAL A CA 1
ATOM 1701 C C . VAL A 1 211 ? 4.058 15.214 -58.561 1.00 54.38 211 VAL A C 1
ATOM 1703 O O . VAL A 1 211 ? 4.170 15.808 -57.498 1.00 54.38 211 VAL A O 1
ATOM 1706 N N . VAL A 1 212 ? 2.861 14.882 -59.059 1.00 54.94 212 VAL A N 1
ATOM 1707 C CA . VAL A 1 212 ? 1.558 15.129 -58.390 1.00 54.94 212 VAL A CA 1
ATOM 1708 C C . VAL A 1 212 ? 1.310 14.150 -57.217 1.00 54.94 212 VAL A C 1
ATOM 1710 O O . VAL A 1 212 ? 0.321 14.230 -56.497 1.00 54.94 212 VAL A O 1
ATOM 1713 N N . ARG A 1 213 ? 2.244 13.230 -56.946 1.00 58.53 213 ARG A N 1
ATOM 1714 C CA . ARG A 1 213 ? 2.130 12.191 -55.904 1.00 58.53 213 ARG A CA 1
ATOM 1715 C C . ARG A 1 213 ? 2.318 12.576 -54.413 1.00 58.53 213 ARG A C 1
ATOM 1717 O O . ARG A 1 213 ? 2.118 11.671 -53.605 1.00 58.53 213 ARG A O 1
ATOM 1724 N N . PRO A 1 214 ? 2.650 13.811 -53.979 1.00 62.00 214 PRO A N 1
ATOM 1725 C CA . PRO A 1 214 ? 2.758 14.106 -52.545 1.00 62.00 214 PRO A CA 1
ATOM 1726 C C . PRO A 1 214 ? 1.417 14.083 -51.798 1.00 62.00 214 PRO A C 1
ATOM 1728 O O . PRO A 1 214 ? 1.348 13.574 -50.685 1.00 62.00 214 PRO A O 1
ATOM 1731 N N . GLN A 1 215 ? 0.340 14.598 -52.401 1.00 63.22 215 GLN A N 1
ATOM 1732 C CA . GLN A 1 215 ? -0.910 14.864 -51.671 1.00 63.22 215 GLN A CA 1
ATOM 1733 C C . GLN A 1 215 ? -1.689 13.595 -51.305 1.00 63.22 215 GLN A C 1
ATOM 1735 O O . GLN A 1 215 ? -2.174 13.483 -50.184 1.00 63.22 215 GLN A O 1
ATOM 1740 N N . LEU A 1 216 ? -1.762 12.613 -52.210 1.00 68.38 216 LEU A N 1
ATOM 1741 C CA . LEU A 1 216 ? -2.463 11.352 -51.940 1.00 68.38 216 LEU A CA 1
ATOM 1742 C C . LEU A 1 216 ? -1.744 10.524 -50.860 1.00 68.38 216 LEU A C 1
ATOM 1744 O O . LEU A 1 216 ? -2.380 9.884 -50.028 1.00 68.38 216 LEU A O 1
ATOM 1748 N N . ARG A 1 217 ? -0.404 10.572 -50.851 1.00 71.31 217 ARG A N 1
ATOM 1749 C CA . ARG A 1 217 ? 0.422 9.883 -49.853 1.00 71.31 217 ARG A CA 1
ATOM 1750 C C . ARG A 1 217 ? 0.311 10.555 -48.484 1.00 71.31 217 ARG A C 1
ATOM 1752 O O . ARG A 1 217 ? 0.106 9.866 -47.494 1.00 71.31 217 ARG A O 1
ATOM 1759 N N . ALA A 1 218 ? 0.327 11.888 -48.455 1.00 78.62 218 ALA A N 1
ATOM 1760 C CA . ALA A 1 218 ? 0.108 12.664 -47.238 1.00 78.62 218 ALA A CA 1
ATOM 1761 C C . ALA A 1 218 ? -1.292 12.436 -46.637 1.00 78.62 218 ALA A C 1
ATOM 1763 O O . ALA A 1 218 ? -1.428 12.351 -45.420 1.00 78.62 218 ALA A O 1
ATOM 1764 N N . GLN A 1 219 ? -2.332 12.284 -47.467 1.00 79.44 219 GLN A N 1
ATOM 1765 C CA . GLN A 1 219 ? -3.679 11.948 -46.987 1.00 79.44 219 GLN A CA 1
ATOM 1766 C C . GLN A 1 219 ? -3.761 10.533 -46.405 1.00 79.44 219 GLN A C 1
ATOM 1768 O O . GLN A 1 219 ? -4.359 10.353 -45.347 1.00 79.44 219 GLN A O 1
ATOM 1773 N N . ALA A 1 220 ? -3.139 9.542 -47.050 1.00 82.75 220 ALA A N 1
ATOM 1774 C CA . ALA A 1 220 ? -3.098 8.174 -46.533 1.00 82.75 220 ALA A CA 1
ATOM 1775 C C . ALA A 1 220 ? -2.342 8.089 -45.193 1.00 82.75 220 ALA A C 1
ATOM 1777 O O . ALA A 1 220 ? -2.787 7.419 -44.265 1.00 82.75 220 ALA A O 1
ATOM 1778 N N . GLU A 1 221 ? -1.234 8.821 -45.062 1.00 87.44 221 GLU A N 1
ATOM 1779 C CA . GLU A 1 221 ? -0.479 8.918 -43.809 1.00 87.44 221 GLU A CA 1
ATOM 1780 C C . GLU A 1 221 ? -1.296 9.620 -42.712 1.00 87.44 221 GLU A C 1
ATOM 1782 O O . GLU A 1 221 ? -1.339 9.138 -41.583 1.00 87.44 221 GLU A O 1
ATOM 1787 N N . ALA A 1 222 ? -2.014 10.700 -43.035 1.00 86.75 222 ALA A N 1
ATOM 1788 C CA . ALA A 1 222 ? -2.885 11.388 -42.080 1.00 86.75 222 ALA A CA 1
ATOM 1789 C C . ALA A 1 222 ? -4.028 10.492 -41.568 1.00 86.75 222 ALA A C 1
ATOM 1791 O O . ALA A 1 222 ? -4.329 10.495 -40.374 1.00 86.75 222 ALA A O 1
ATOM 1792 N N . GLN A 1 223 ? -4.637 9.691 -42.449 1.00 88.12 223 GLN A N 1
ATOM 1793 C CA . GLN A 1 223 ? -5.663 8.715 -42.065 1.00 88.12 223 GLN A CA 1
ATOM 1794 C C . GLN A 1 223 ? -5.089 7.622 -41.155 1.00 88.12 223 GLN A C 1
ATOM 1796 O O . GLN A 1 223 ? -5.711 7.271 -40.152 1.00 88.12 223 GLN A O 1
ATOM 1801 N N . HIS A 1 224 ? -3.877 7.148 -41.447 1.00 91.62 224 HIS A N 1
ATOM 1802 C CA . HIS A 1 224 ? -3.194 6.153 -40.625 1.00 91.62 224 HIS A CA 1
ATOM 1803 C C . HIS A 1 224 ? -2.893 6.661 -39.203 1.00 91.62 224 HIS A C 1
ATOM 1805 O O . HIS A 1 224 ? -3.131 5.949 -38.224 1.00 91.62 224 HIS A O 1
ATOM 1811 N N . TRP A 1 225 ? -2.428 7.907 -39.065 1.00 90.44 225 TRP A N 1
ATOM 1812 C CA . TRP A 1 225 ? -2.200 8.520 -37.751 1.00 90.44 225 TRP A CA 1
ATOM 1813 C C . TRP A 1 225 ? -3.498 8.691 -36.954 1.00 90.44 225 TRP A C 1
ATOM 1815 O O . TRP A 1 225 ? -3.532 8.380 -35.764 1.00 90.44 225 TRP A O 1
ATOM 1825 N N . LEU A 1 226 ? -4.589 9.083 -37.618 1.00 94.00 226 LEU A N 1
ATOM 1826 C CA . LEU A 1 226 ? -5.898 9.225 -36.979 1.00 94.00 226 LEU A CA 1
ATOM 1827 C C . LEU A 1 226 ? -6.445 7.883 -36.454 1.00 94.00 226 LEU A C 1
ATOM 1829 O O . LEU A 1 226 ? -7.049 7.828 -35.382 1.00 94.00 226 LEU A O 1
ATOM 1833 N N . GLU A 1 227 ? -6.235 6.784 -37.182 1.00 93.81 227 GLU A N 1
ATOM 1834 C CA . GLU A 1 227 ? -6.622 5.442 -36.725 1.00 93.81 227 GLU A CA 1
ATOM 1835 C C . GLU A 1 227 ? -5.824 4.978 -35.501 1.00 93.81 227 GLU A C 1
ATOM 1837 O O . GLU A 1 227 ? -6.390 4.352 -34.595 1.00 93.81 227 GLU A O 1
ATOM 1842 N N . LEU A 1 228 ? -4.529 5.302 -35.447 1.00 92.00 228 LEU A N 1
ATOM 1843 C CA . LEU A 1 228 ? -3.670 4.988 -34.306 1.00 92.00 228 LEU A CA 1
ATOM 1844 C C . LEU A 1 228 ? -4.107 5.732 -33.044 1.00 92.00 228 LEU A C 1
ATOM 1846 O O . LEU A 1 228 ? -4.194 5.111 -31.980 1.00 92.00 228 LEU A O 1
ATOM 1850 N N . ASP A 1 229 ? -4.444 7.015 -33.158 1.00 91.12 229 ASP A N 1
ATOM 1851 C CA . ASP A 1 229 ? -4.931 7.802 -32.024 1.00 91.12 229 ASP A CA 1
ATOM 1852 C C . ASP A 1 229 ? -6.288 7.291 -31.531 1.00 91.12 229 ASP A C 1
ATOM 1854 O O . ASP A 1 229 ? -6.438 7.001 -30.344 1.00 91.12 229 ASP A O 1
ATOM 1858 N N . ARG A 1 230 ? -7.222 6.980 -32.438 1.00 93.81 230 ARG A N 1
ATOM 1859 C CA . ARG A 1 230 ? -8.492 6.318 -32.078 1.00 93.81 230 ARG A CA 1
ATOM 1860 C C . ARG A 1 230 ? -8.295 4.944 -31.431 1.00 93.81 230 ARG A C 1
ATOM 1862 O O . ARG A 1 230 ? -9.116 4.504 -30.629 1.00 93.81 230 ARG A O 1
ATOM 1869 N N . SER A 1 231 ? -7.254 4.194 -31.802 1.00 93.00 231 SER A N 1
ATOM 1870 C CA . SER A 1 231 ? -6.927 2.914 -31.150 1.00 93.00 231 SER A CA 1
ATOM 1871 C C . SER A 1 231 ? -6.391 3.124 -29.732 1.00 93.00 231 SER A C 1
ATOM 1873 O O . SER A 1 231 ? -6.703 2.338 -28.835 1.00 93.00 231 SER A O 1
ATOM 1875 N N . ARG A 1 232 ? -5.596 4.177 -29.515 1.00 91.19 232 ARG A N 1
ATOM 1876 C CA . ARG A 1 232 ? -5.084 4.551 -28.190 1.00 91.19 232 ARG A CA 1
ATOM 1877 C C . ARG A 1 232 ? -6.200 5.040 -27.277 1.00 91.19 232 ARG A C 1
ATOM 1879 O O . ARG A 1 232 ? -6.283 4.571 -26.148 1.00 91.19 232 ARG A O 1
ATOM 1886 N N . GLU A 1 233 ? -7.085 5.895 -27.778 1.00 92.06 233 GLU A N 1
ATOM 1887 C CA . GLU A 1 233 ? -8.258 6.377 -27.041 1.00 92.06 233 GLU A CA 1
ATOM 1888 C C . GLU A 1 233 ? -9.165 5.225 -26.613 1.00 92.06 233 GLU A C 1
ATOM 1890 O O . GLU A 1 233 ? -9.524 5.145 -25.443 1.00 92.06 233 GLU A O 1
ATOM 1895 N N . ARG A 1 234 ? -9.443 4.267 -27.509 1.00 92.06 234 ARG A N 1
ATOM 1896 C CA . ARG A 1 234 ? -10.210 3.057 -27.166 1.00 92.06 234 ARG A CA 1
ATOM 1897 C C . ARG A 1 234 ? -9.557 2.232 -26.059 1.00 92.06 234 ARG A C 1
ATOM 1899 O O . ARG A 1 234 ? -10.253 1.726 -25.187 1.00 92.06 234 ARG A O 1
ATOM 1906 N N . ARG A 1 235 ? -8.224 2.109 -26.055 1.00 89.62 235 ARG A N 1
ATOM 1907 C CA . ARG A 1 235 ? -7.503 1.425 -24.967 1.00 89.62 235 ARG A CA 1
ATOM 1908 C C . ARG A 1 235 ? -7.592 2.200 -23.659 1.00 89.62 235 ARG A C 1
ATOM 1910 O O . ARG A 1 235 ? -7.803 1.586 -22.625 1.00 89.62 235 ARG A O 1
ATOM 1917 N N . LEU A 1 236 ? -7.458 3.524 -23.694 1.00 87.19 236 LEU A N 1
ATOM 1918 C CA . LEU A 1 236 ? -7.597 4.358 -22.499 1.00 87.19 236 LEU A CA 1
ATOM 1919 C C . LEU A 1 236 ? -9.022 4.318 -21.940 1.00 87.19 236 LEU A C 1
ATOM 1921 O O . LEU A 1 236 ? -9.181 4.237 -20.729 1.00 87.19 236 LEU A O 1
ATOM 1925 N N . GLN A 1 237 ? -10.040 4.325 -22.801 1.00 87.62 237 GLN A N 1
ATOM 1926 C CA . GLN A 1 237 ? -11.437 4.155 -22.403 1.00 87.62 237 GLN A CA 1
ATOM 1927 C C . GLN A 1 237 ? -11.673 2.778 -21.787 1.00 87.62 237 GLN A C 1
ATOM 1929 O O . GLN A 1 237 ? -12.207 2.713 -20.691 1.00 87.62 237 GLN A O 1
ATOM 1934 N N . ALA A 1 238 ? -11.183 1.699 -22.406 1.00 86.81 238 ALA A N 1
ATOM 1935 C CA . ALA A 1 238 ? -11.286 0.353 -21.841 1.00 86.81 238 ALA A CA 1
ATOM 1936 C C . ALA A 1 238 ? -10.581 0.230 -20.477 1.00 86.81 238 ALA A C 1
ATOM 1938 O O . ALA A 1 238 ? -11.093 -0.430 -19.581 1.00 86.81 238 ALA A O 1
ATOM 1939 N N . MET A 1 239 ? -9.432 0.892 -20.295 1.00 81.94 239 MET A N 1
ATOM 1940 C CA . MET A 1 239 ? -8.746 0.954 -18.999 1.00 81.94 239 MET A CA 1
ATOM 1941 C C . MET A 1 239 ? -9.554 1.750 -17.968 1.00 81.94 239 MET A C 1
ATOM 1943 O O . MET A 1 239 ? -9.708 1.294 -16.845 1.00 81.94 239 MET A O 1
ATOM 1947 N N . GLN A 1 240 ? -10.125 2.897 -18.347 1.00 79.19 240 GLN A N 1
ATOM 1948 C CA . GLN A 1 240 ? -10.976 3.694 -17.457 1.00 79.19 240 GLN A CA 1
ATOM 1949 C C . GLN A 1 240 ? -12.290 2.986 -17.109 1.00 79.19 240 GLN A C 1
ATOM 1951 O O . GLN A 1 240 ? -12.778 3.120 -15.992 1.00 79.19 240 GLN A O 1
ATOM 1956 N N . GLU A 1 241 ? -12.881 2.247 -18.045 1.00 79.00 241 GLU A N 1
ATOM 1957 C CA . GLU A 1 241 ? -14.061 1.416 -17.812 1.00 79.00 241 GLU A CA 1
ATOM 1958 C C . GLU A 1 241 ? -13.724 0.240 -16.900 1.00 79.00 241 GLU A C 1
ATOM 1960 O O . GLU A 1 241 ? -14.453 0.016 -15.940 1.00 79.00 241 GLU A O 1
ATOM 1965 N N . ALA A 1 242 ? -12.589 -0.434 -17.117 1.00 75.00 242 ALA A N 1
ATOM 1966 C CA . ALA A 1 242 ? -12.085 -1.460 -16.209 1.00 75.00 242 ALA A CA 1
ATOM 1967 C C . ALA A 1 242 ? -11.855 -0.891 -14.798 1.00 75.00 242 ALA A C 1
ATOM 1969 O O . ALA A 1 242 ? -12.319 -1.473 -13.817 1.00 75.00 242 ALA A O 1
ATOM 1970 N N . ASP A 1 243 ? -11.239 0.288 -14.693 1.00 71.06 243 ASP A N 1
ATOM 1971 C CA . ASP A 1 243 ? -11.019 0.984 -13.424 1.00 71.06 243 ASP A CA 1
ATOM 1972 C C . ASP A 1 243 ? -12.346 1.382 -12.755 1.00 71.06 243 ASP A C 1
ATOM 1974 O O . ASP A 1 243 ? -12.474 1.238 -11.542 1.00 71.06 243 ASP A O 1
ATOM 1978 N N . ARG A 1 244 ? -13.361 1.815 -13.521 1.00 66.44 244 ARG A N 1
ATOM 1979 C CA . ARG A 1 244 ? -14.717 2.123 -13.020 1.00 66.44 244 ARG A CA 1
ATOM 1980 C C . ARG A 1 244 ? -15.470 0.880 -12.560 1.00 66.44 244 ARG A C 1
ATOM 1982 O O . ARG A 1 244 ? -16.105 0.931 -11.515 1.00 66.44 244 ARG A O 1
ATOM 1989 N N . THR A 1 245 ? -15.386 -0.232 -13.291 1.00 61.50 245 THR A N 1
ATOM 1990 C CA . THR A 1 245 ? -15.981 -1.513 -12.870 1.00 61.50 245 THR A CA 1
ATOM 1991 C C . THR A 1 245 ? -15.274 -2.116 -11.656 1.00 61.50 245 THR A C 1
ATOM 1993 O O . THR A 1 245 ? -15.883 -2.871 -10.905 1.00 61.50 245 THR A O 1
ATOM 1996 N N . CYS A 1 246 ? -14.011 -1.746 -11.433 1.00 56.53 246 CYS A N 1
ATOM 1997 C CA . CYS A 1 246 ? -13.236 -2.101 -10.249 1.00 56.53 246 CYS A CA 1
ATOM 1998 C C . CYS A 1 246 ? -13.407 -1.109 -9.084 1.00 56.53 246 CYS A C 1
ATOM 2000 O O . CYS A 1 246 ? -12.877 -1.374 -8.004 1.00 56.53 246 CYS A O 1
ATOM 2002 N N . GLN A 1 247 ? -14.142 0.002 -9.249 1.00 48.00 247 GLN A N 1
ATOM 2003 C CA . GLN A 1 247 ? -14.565 0.815 -8.108 1.00 48.00 247 GLN A CA 1
ATOM 2004 C C . GLN A 1 247 ? -15.802 0.165 -7.472 1.00 48.00 247 GLN A C 1
ATOM 2006 O O . GLN A 1 247 ? -16.846 0.086 -8.121 1.00 48.00 247 GLN A O 1
ATOM 2011 N N . PRO A 1 248 ? -15.730 -0.304 -6.212 1.00 49.69 248 PRO A N 1
ATOM 2012 C CA . PRO A 1 248 ? -16.904 -0.821 -5.536 1.00 49.69 248 PRO A CA 1
ATOM 2013 C C . PRO A 1 248 ? -17.899 0.326 -5.361 1.00 49.69 248 PRO A C 1
ATOM 2015 O O . PRO A 1 248 ? -17.591 1.356 -4.760 1.00 49.69 248 PRO A O 1
ATOM 2018 N N . THR A 1 249 ? -19.098 0.142 -5.906 1.00 48.06 249 THR A N 1
ATOM 2019 C CA . THR A 1 249 ? -20.249 1.017 -5.708 1.00 48.06 249 THR A CA 1
ATOM 2020 C C . THR A 1 249 ? -20.569 1.111 -4.218 1.00 48.06 249 THR A C 1
ATOM 2022 O O . THR A 1 249 ? -21.297 0.286 -3.670 1.00 48.06 249 THR A O 1
ATOM 2025 N N . HIS A 1 250 ? -20.043 2.131 -3.544 1.00 48.38 250 HIS A N 1
ATOM 2026 C CA . HIS A 1 250 ? -20.583 2.602 -2.274 1.00 48.38 250 HIS A CA 1
ATOM 2027 C C . HIS A 1 250 ? -21.867 3.387 -2.567 1.00 48.38 250 HIS A C 1
ATOM 2029 O O . HIS A 1 250 ? -21.889 4.615 -2.498 1.00 48.38 250 HIS A O 1
ATOM 2035 N N . HIS A 1 251 ? -22.935 2.685 -2.949 1.00 45.31 251 HIS A N 1
ATOM 2036 C CA . HIS A 1 251 ? -24.265 3.274 -2.968 1.00 45.31 251 HIS A CA 1
ATOM 2037 C C . HIS A 1 251 ? -24.905 3.107 -1.592 1.00 45.31 251 HIS A C 1
ATOM 2039 O O . HIS A 1 251 ? -25.174 2.006 -1.124 1.00 45.31 251 HIS A O 1
ATOM 2045 N N . LEU A 1 252 ? -25.062 4.264 -0.956 1.00 50.47 252 LEU A N 1
ATOM 2046 C CA . LEU A 1 252 ? -25.954 4.568 0.148 1.00 50.47 252 LEU A CA 1
ATOM 2047 C C . LEU A 1 252 ? -27.342 3.947 -0.076 1.00 50.47 252 LEU A C 1
ATOM 2049 O O . LEU A 1 252 ? -28.065 4.379 -0.971 1.00 50.47 252 LEU A O 1
ATOM 2053 N N . GLU A 1 253 ? -27.732 3.002 0.776 1.00 40.44 253 GLU A N 1
ATOM 2054 C CA . GLU A 1 253 ? -29.141 2.751 1.075 1.00 40.44 253 GLU A CA 1
ATOM 2055 C C . GLU A 1 253 ? -29.534 3.654 2.244 1.00 40.44 253 GLU A C 1
ATOM 2057 O O . GLU A 1 253 ? -29.075 3.492 3.375 1.00 40.44 253 GLU A O 1
ATOM 2062 N N . ALA A 1 254 ? -30.344 4.660 1.927 1.00 41.97 254 ALA A N 1
ATOM 2063 C CA . ALA A 1 254 ? -31.138 5.405 2.883 1.00 41.97 254 ALA A CA 1
ATOM 2064 C C . ALA A 1 254 ? -32.583 4.904 2.762 1.00 41.97 254 ALA A C 1
ATOM 2066 O O . ALA A 1 254 ? -33.245 5.213 1.771 1.00 41.97 254 ALA A O 1
ATOM 2067 N N . ALA A 1 255 ? -33.028 4.127 3.750 1.00 42.59 255 ALA A N 1
ATOM 2068 C CA . ALA A 1 255 ? -34.414 3.967 4.197 1.00 42.59 255 ALA A CA 1
ATOM 2069 C C . ALA A 1 255 ? -34.414 3.230 5.544 1.00 42.59 255 ALA A C 1
ATOM 2071 O O . ALA A 1 255 ? -33.802 2.141 5.611 1.00 42.59 255 ALA A O 1
#

Sequence (255 aa):
MLQCAERRLQEEKSLKELVEQVNETQKNVKVAQMKLVKGRQQIVQEVMEESRELLQRSSEAAKEEKRQRCELIAQLRALETQPTRKGKLVDLTQIPGYGLEGEMSVVELRERLALLKETQKREQEEKRDQIIQDKRAKSQKLQNTVEQISLCRAAMGRTAALRSEEKKALAASLGTPSQDERVLELQRRMEERAAERRRQTAQLHVPPPRVVRPQLRAQAEAQHWLELDRSRERRLQAMQEADRTCQPTHHLEAA

Organism: Myodes glareolus (NCBI:txid447135)

pLDDT: mean 86.4, std 13.9, range [40.44, 98.5]

Foldseek 3Di:
DVVVVVVVVVVVVVVVVVVVVVVVVVVVVVVVVVVVVVVVVVVVVVVVVVVVVVVVVVVVVVVVVVVVVVVVVVVVVVVVPPPDPPDDPDDQQDFPPPPDPPTGGNVVVVVVVVVVVVVVVVVVVVVVVVVVVVVVVVVVVVVVVVVVVVVVVVVVVVVVVVVVVVVVVVVVVVDDDDPDVVVVVVVVVVVVVVVVVVVVVVVVDDPPPPPPPPPVVVVVVVVVVVVVVVVVVVVVVVVVVVVVVVPPPPDDDDD

Secondary structure (DSSP, 8-state):
-HHHHHHHHHHHHHHHHHHHHHHHHHHHHHHHHHHHHHHHHHHHHHHHHHHHHHHHHHHHHHHHHHHHHHHHHHHHHHHHHS----S----TTS----S-TT---HHHHHHHHHHHHHHHHHHHHHHHHHHHHHHHHHHHHHHHHHHHHHHHHHHHHHHHHHHHHHHHHHHHHT-S----HHHHHHHHHHHHHHHHHHHHHHHT-PPPP---THHHHHHHHHHHHHHHHHHHHHHHHHHHHHHHHTS--------